Protein AF-B3G1B5-F1 (afdb_monomer_lite)

pLDDT: mean 88.07, std 12.44, range [49.66, 98.38]

Organism: Pseudomonas aeruginosa (NCBI:txid287)

Secondary structure (DSSP, 8-state):
--HHHHHHHHHGGGHHHHHHHHHHHHHHHHHHHHHHHHHHHHHHHHHHHHHS--S-HHHHHHHHHHHHHHHHHHH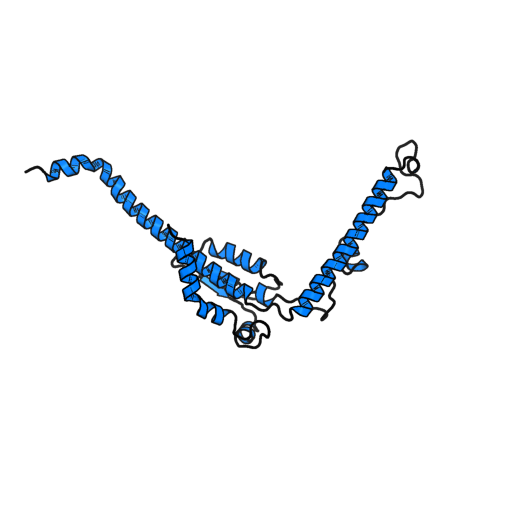HHHHHHHHHHHHHHH-GGGB-TTSPBPTT--PPPPPPHHHHHHHH-TT--SSSTT--TTHHHHTEEEEESS---S------SSSHHHHHHHHHHHTT--TT--EEEEE--TTHHHIIIII-SS-TT-SHHHHHHTHHHHHHHHHHHT--

Foldseek 3Di:
DDPVPVVCVVCVVVVVVVVVVVVVVVVVVQVLLLQLVLQLQLVLLVQLLQLAWQAPVVQQVQFVVLLVVLVVVLVVVQVVLVVLQVVCVPDCVQADPVRDGDPPDDRDDRDDPVRSCVVRVNNDGDPDGPDGGAQQSQQWAKAWPDDDDDGDPDGDNPSVVVSVRSNVRSVVDGPVIDMDTDRHDPCQVVCQCQVDPSNRPGRNVVSVVCSVVSSVVSSVVSDD

Sequence (224 aa):
MARGSRMRQRYSGRQGSFAAAVAQFRDQALAAGDAIYQRIMLDLSVKVIEKSPVGDPERWAANVAYRQRASATADRYDENVAIRNTLINLNPSNFTRNGNLRRGVKHAKPLTKAERDQNFDVNGMVAGRGYVGGRFRANWQFSIGTAAQGEIDDVDPTGSKAISAVTAGVQPLKLGDTAYLVNNLPYAVPLEYGHSSQAPAGMVRVTIAEFQQIVEAAVGANQV

Structure (mmCIF, N/CA/C/O backbone):
data_AF-B3G1B5-F1
#
_entry.id   AF-B3G1B5-F1
#
loop_
_atom_site.group_PDB
_atom_site.id
_atom_site.type_symbol
_atom_site.label_atom_id
_atom_site.label_alt_id
_atom_site.label_comp_id
_atom_site.label_asym_id
_atom_site.label_entity_id
_atom_site.label_seq_id
_atom_site.pdbx_PDB_ins_code
_atom_site.Cartn_x
_atom_site.Cartn_y
_atom_site.Cartn_z
_atom_site.occupancy
_atom_site.B_iso_or_equiv
_atom_site.auth_seq_id
_atom_site.auth_comp_id
_atom_site.auth_asym_id
_atom_site.auth_atom_id
_atom_site.pdbx_PDB_model_num
ATOM 1 N N . MET A 1 1 ? -26.579 28.347 62.429 1.00 54.03 1 MET A N 1
ATOM 2 C CA . MET A 1 1 ? -26.476 28.264 60.949 1.00 54.03 1 MET A CA 1
ATOM 3 C C . MET A 1 1 ? -25.178 28.946 60.505 1.00 54.03 1 MET A C 1
ATOM 5 O O . MET A 1 1 ? -24.862 29.935 61.141 1.00 54.03 1 MET A O 1
ATOM 9 N N . ALA A 1 2 ? -24.439 28.425 59.499 1.00 54.81 2 ALA A N 1
ATOM 10 C CA . ALA A 1 2 ? -23.428 29.137 58.657 1.00 54.81 2 ALA A CA 1
ATOM 11 C C . ALA A 1 2 ? -22.110 28.387 58.300 1.00 54.81 2 ALA A C 1
ATOM 13 O O . ALA A 1 2 ? -21.144 29.036 57.900 1.00 54.81 2 ALA A O 1
ATOM 14 N N . ARG A 1 3 ? -22.019 27.045 58.359 1.00 54.84 3 ARG A N 1
ATOM 15 C CA . ARG A 1 3 ? -20.858 26.332 57.759 1.00 54.84 3 ARG A CA 1
ATOM 16 C C . ARG A 1 3 ? -20.978 26.152 56.237 1.00 54.84 3 ARG A C 1
ATOM 18 O O . ARG A 1 3 ? -20.001 26.367 55.528 1.00 54.84 3 ARG A O 1
ATOM 25 N N . GLY A 1 4 ? -22.179 25.875 55.721 1.00 55.94 4 GLY A N 1
ATOM 26 C CA . GLY A 1 4 ? -22.407 25.703 54.276 1.00 55.94 4 GLY A CA 1
ATOM 27 C C . GLY A 1 4 ? -22.237 26.985 53.445 1.00 55.94 4 GLY A C 1
ATOM 28 O O . GLY A 1 4 ? -21.753 26.930 52.317 1.00 55.94 4 GLY A O 1
ATOM 29 N N . SER A 1 5 ? -22.565 28.149 54.019 1.00 59.03 5 SER A N 1
ATOM 30 C CA . SER A 1 5 ? -22.489 29.443 53.318 1.00 59.03 5 SER A CA 1
ATOM 31 C C . SER A 1 5 ? -21.038 29.907 53.086 1.00 59.03 5 SER A C 1
ATOM 33 O O . SER A 1 5 ? -20.679 30.289 51.974 1.00 59.03 5 SER A O 1
ATOM 35 N N . ARG A 1 6 ? -20.146 29.747 54.081 1.00 57.81 6 ARG A N 1
ATOM 36 C CA . ARG A 1 6 ? -18.713 30.098 53.945 1.00 57.81 6 ARG A CA 1
ATOM 37 C C . ARG A 1 6 ? -17.954 29.212 52.956 1.00 57.81 6 ARG A C 1
ATOM 39 O O . ARG A 1 6 ? -17.037 29.694 52.297 1.00 57.81 6 ARG A O 1
ATOM 46 N N . MET A 1 7 ? -18.317 27.931 52.844 1.00 61.50 7 MET A N 1
ATOM 47 C CA . MET A 1 7 ? -17.691 27.014 51.884 1.00 61.50 7 MET A CA 1
ATOM 48 C C . MET A 1 7 ? -18.058 27.398 50.448 1.00 61.50 7 MET A C 1
ATOM 50 O O . MET A 1 7 ? -17.175 27.556 49.612 1.00 61.50 7 MET A O 1
ATOM 54 N N . ARG A 1 8 ? -19.342 27.658 50.171 1.00 60.81 8 ARG A N 1
ATOM 55 C CA . ARG A 1 8 ? -19.777 28.124 48.845 1.00 60.81 8 ARG A CA 1
ATOM 56 C C . ARG A 1 8 ? -19.074 29.419 48.431 1.00 60.81 8 ARG A C 1
ATOM 58 O O . ARG A 1 8 ? -18.629 29.514 47.297 1.00 60.81 8 ARG A O 1
ATOM 65 N N . GLN A 1 9 ? -18.889 30.367 49.349 1.00 61.28 9 GLN A N 1
ATOM 66 C CA . GLN A 1 9 ? -18.237 31.645 49.047 1.00 61.28 9 GLN A CA 1
ATOM 67 C C . GLN A 1 9 ? -16.727 31.494 48.757 1.00 61.28 9 GLN A C 1
ATOM 69 O O . GLN A 1 9 ? -16.245 32.080 47.791 1.00 61.28 9 GLN A O 1
ATOM 74 N N . ARG A 1 10 ? -16.002 30.639 49.506 1.00 61.91 10 ARG A N 1
ATOM 75 C CA . ARG A 1 10 ? -14.556 30.365 49.313 1.00 61.91 10 ARG A CA 1
ATOM 76 C C . ARG A 1 10 ? -14.205 29.634 48.012 1.00 61.91 10 ARG A C 1
ATOM 78 O O . ARG A 1 10 ? -13.092 29.793 47.523 1.00 61.91 10 ARG A O 1
ATOM 85 N N . TYR A 1 11 ? -15.118 28.824 47.475 1.00 62.12 11 TYR A N 1
ATOM 86 C CA . TYR A 1 11 ? -14.882 28.020 46.267 1.00 62.12 11 TYR A CA 1
ATOM 87 C C . TYR A 1 11 ? -15.767 28.433 45.077 1.00 62.12 11 TYR A C 1
ATOM 89 O O . TYR A 1 11 ? -15.690 27.805 44.026 1.00 62.12 11 TYR A O 1
ATOM 97 N N . SER A 1 12 ? -16.573 29.493 45.205 1.00 58.50 12 SER A N 1
ATOM 98 C CA . SER A 1 12 ? -17.465 29.990 44.140 1.00 58.50 12 SER A CA 1
ATOM 99 C C . SER A 1 12 ? -16.720 30.306 42.835 1.00 58.50 12 SER A C 1
ATOM 101 O O . SER A 1 12 ? -17.153 29.872 41.775 1.00 58.50 12 SER A O 1
ATOM 103 N N . GLY A 1 13 ? -15.539 30.932 42.908 1.00 58.06 13 GLY A N 1
ATOM 104 C CA . GLY A 1 13 ? -14.664 31.173 41.748 1.00 58.06 13 GLY A CA 1
ATOM 105 C C . GLY A 1 13 ? -13.920 29.935 41.216 1.00 58.06 13 GLY A C 1
ATOM 106 O O . GLY A 1 13 ? -13.291 30.007 40.167 1.00 58.06 13 GLY A O 1
ATOM 107 N N . ARG A 1 14 ? -13.988 28.793 41.917 1.00 57.66 14 ARG A N 1
ATOM 108 C CA . ARG A 1 14 ? -13.414 27.493 41.507 1.00 57.66 14 ARG A CA 1
ATOM 109 C C . ARG A 1 14 ? -14.459 26.523 40.941 1.00 57.66 14 ARG A C 1
ATOM 111 O O . ARG A 1 14 ? -14.090 25.457 40.456 1.00 57.66 14 ARG A O 1
ATOM 118 N N . GLN A 1 15 ? -15.754 26.854 40.967 1.00 53.38 15 GLN A N 1
ATOM 119 C CA . GLN A 1 15 ? -16.785 25.995 40.359 1.00 53.38 15 GLN A CA 1
ATOM 120 C C . GLN A 1 15 ? -16.544 25.789 38.856 1.00 53.38 15 GLN A C 1
ATOM 122 O O . GLN A 1 15 ? -16.715 24.676 38.363 1.00 53.38 15 GLN A O 1
ATOM 127 N N . GLY A 1 16 ? -16.042 26.818 38.162 1.00 60.19 16 GLY A N 1
ATOM 128 C CA . GLY A 1 16 ? -15.602 26.707 36.771 1.00 60.19 16 GLY A CA 1
ATOM 129 C C . GLY A 1 16 ? -14.397 25.778 36.581 1.00 60.19 16 GLY A C 1
ATOM 130 O O . GLY A 1 16 ? -14.353 25.065 35.588 1.00 60.19 16 GLY A O 1
ATOM 131 N N . SER A 1 17 ? -13.460 25.703 37.538 1.00 73.50 17 SER A N 1
ATOM 132 C CA . SER A 1 17 ? -12.254 24.870 37.404 1.00 73.50 17 SER A CA 1
ATOM 133 C C . SER A 1 17 ? -12.509 23.382 37.657 1.00 73.50 17 SER A C 1
ATOM 135 O O . SER A 1 17 ? -11.864 22.550 37.032 1.00 73.50 17 SER A O 1
ATOM 137 N N . PHE A 1 18 ? -13.447 23.021 38.544 1.00 79.12 18 PHE A N 1
ATOM 138 C CA . PHE A 1 18 ? -13.814 21.611 38.751 1.00 79.12 18 PHE A CA 1
ATOM 139 C C . PHE A 1 18 ? -14.636 21.059 37.582 1.00 79.12 18 PHE A C 1
ATOM 141 O O . PHE A 1 18 ? -14.303 20.007 37.047 1.00 79.12 18 PHE A O 1
ATOM 148 N N . ALA A 1 19 ? -15.674 21.782 37.147 1.00 81.19 19 ALA A N 1
ATOM 149 C CA . ALA A 1 19 ? -16.458 21.376 35.982 1.00 81.19 19 ALA A CA 1
ATOM 150 C C . ALA A 1 19 ? -15.596 21.328 34.706 1.00 81.19 19 ALA A C 1
ATOM 152 O O . ALA A 1 19 ? -15.735 20.395 33.919 1.00 81.19 19 ALA A O 1
ATOM 153 N N . ALA A 1 20 ? -14.656 22.270 34.541 1.00 81.94 20 ALA A N 1
ATOM 154 C CA . ALA A 1 20 ? -13.675 22.227 33.457 1.00 81.94 20 ALA A CA 1
ATOM 155 C C . ALA A 1 20 ? -12.744 21.011 33.552 1.00 81.94 20 ALA A C 1
ATOM 157 O O . ALA A 1 20 ? -12.502 20.375 32.535 1.00 81.94 20 ALA A O 1
ATOM 158 N N . ALA A 1 21 ? -12.272 20.638 34.747 1.00 84.88 21 ALA A N 1
ATOM 159 C CA . ALA A 1 21 ? -11.456 19.434 34.923 1.00 84.88 21 ALA A CA 1
ATOM 160 C C . ALA A 1 21 ? -12.231 18.153 34.565 1.00 84.88 21 ALA A C 1
ATOM 162 O O . ALA A 1 21 ? -11.701 17.271 33.897 1.00 84.88 21 ALA A O 1
ATOM 163 N N . VAL A 1 22 ? -13.510 18.061 34.945 1.00 88.62 22 VAL A N 1
ATOM 164 C CA . VAL A 1 22 ? -14.367 16.930 34.552 1.00 88.62 22 VAL A CA 1
ATOM 165 C C . VAL A 1 22 ? -14.588 16.899 33.035 1.00 88.62 22 VAL A C 1
ATOM 167 O O . VAL A 1 22 ? -14.506 15.832 32.429 1.00 88.62 22 VAL A O 1
ATOM 170 N N . ALA A 1 23 ? -14.822 18.053 32.402 1.00 88.19 23 ALA A N 1
ATOM 171 C CA . ALA A 1 23 ? -14.926 18.146 30.944 1.00 88.19 23 ALA A CA 1
ATOM 172 C C . ALA A 1 23 ? -13.611 17.756 30.248 1.00 88.19 23 ALA A C 1
ATOM 174 O O . ALA A 1 23 ? -13.635 17.039 29.254 1.00 88.19 23 ALA A O 1
ATOM 175 N N . GLN A 1 24 ? -12.468 18.143 30.815 1.00 89.44 24 GLN A N 1
ATOM 176 C CA . GLN A 1 24 ? -11.154 17.755 30.317 1.00 89.44 24 GLN A CA 1
ATOM 177 C C . GLN A 1 24 ? -10.946 16.238 30.386 1.00 89.44 24 GLN A C 1
ATOM 179 O O . GLN A 1 24 ? -10.465 15.663 29.415 1.00 89.44 24 GLN A O 1
ATOM 184 N N . PHE A 1 25 ? -11.347 15.572 31.476 1.00 90.69 25 PHE A N 1
ATOM 185 C CA . PHE A 1 25 ? -11.276 14.108 31.556 1.00 90.69 25 PHE A CA 1
ATOM 186 C C . PHE A 1 25 ? -12.142 13.426 30.496 1.00 90.69 25 PHE A C 1
ATOM 188 O O . PHE A 1 25 ? -11.703 12.452 29.889 1.00 90.69 25 PHE A O 1
ATOM 195 N N . ARG A 1 26 ? -13.349 13.946 30.236 1.00 91.94 26 ARG A N 1
ATOM 196 C CA . ARG A 1 26 ? -14.196 13.464 29.135 1.00 91.94 26 ARG A CA 1
ATOM 197 C C . ARG A 1 26 ? -13.466 13.593 27.798 1.00 91.94 26 ARG A C 1
ATOM 199 O O . ARG A 1 26 ? -13.416 12.626 27.046 1.00 91.94 26 ARG A O 1
ATOM 206 N N . ASP A 1 27 ? -12.909 14.765 27.510 1.00 92.19 27 ASP A N 1
ATOM 207 C CA . ASP A 1 27 ? -12.260 15.038 26.224 1.00 92.19 27 ASP A CA 1
ATOM 208 C C . ASP A 1 27 ? -10.995 14.185 26.040 1.00 92.19 27 ASP A C 1
ATOM 210 O O . ASP A 1 27 ? -10.770 13.644 24.960 1.00 92.19 27 ASP A O 1
ATOM 214 N N . GLN A 1 28 ? -10.221 13.979 27.110 1.00 91.62 28 GLN A N 1
ATOM 215 C CA . GLN A 1 28 ? -9.078 13.063 27.125 1.00 91.62 28 GLN A CA 1
ATOM 216 C C . GLN A 1 28 ? -9.499 11.609 26.889 1.00 91.62 28 GLN A C 1
ATOM 218 O O . GLN A 1 28 ? -8.867 10.920 26.094 1.00 91.62 28 GLN A O 1
ATOM 223 N N . ALA A 1 29 ? -10.573 11.145 27.534 1.00 92.00 29 ALA A N 1
ATOM 224 C CA . ALA A 1 29 ? -11.074 9.785 27.348 1.00 92.00 29 ALA A CA 1
ATOM 225 C C . ALA A 1 29 ? -11.567 9.543 25.911 1.00 92.00 29 ALA A C 1
ATOM 227 O O . ALA A 1 29 ? -11.275 8.499 25.331 1.00 92.00 29 ALA A O 1
ATOM 228 N N . LEU A 1 30 ? -12.267 10.517 25.318 1.00 93.31 30 LEU A N 1
ATOM 229 C CA . LEU A 1 30 ? -12.699 10.450 23.920 1.00 93.31 30 LEU A CA 1
ATOM 230 C C . LEU A 1 30 ? -11.501 10.436 22.963 1.00 93.31 30 LEU A C 1
ATOM 232 O O . LEU A 1 30 ? -11.441 9.586 22.078 1.00 93.31 30 LEU A O 1
ATOM 236 N N . ALA A 1 31 ? -10.518 11.314 23.177 1.00 93.25 31 ALA A N 1
ATOM 237 C CA . ALA A 1 31 ? -9.307 11.357 22.361 1.00 93.25 31 ALA A CA 1
ATOM 238 C C . ALA A 1 31 ? -8.484 10.059 22.461 1.00 93.25 31 ALA A C 1
ATOM 240 O O . ALA A 1 31 ? -7.976 9.575 21.451 1.00 93.25 31 ALA A O 1
ATOM 241 N N . ALA A 1 32 ? -8.385 9.468 23.655 1.00 94.19 32 ALA A N 1
ATOM 242 C CA . ALA A 1 32 ? -7.735 8.174 23.847 1.00 94.19 32 ALA A CA 1
ATOM 243 C C . ALA A 1 32 ? -8.494 7.048 23.126 1.00 94.19 32 ALA A C 1
ATOM 245 O O . ALA A 1 32 ? -7.876 6.205 22.477 1.00 94.19 32 ALA A O 1
ATOM 246 N N . GLY A 1 33 ? -9.830 7.057 23.188 1.00 95.50 33 GLY A N 1
ATOM 247 C CA . GLY A 1 33 ? -10.679 6.111 22.462 1.00 95.50 33 GLY A CA 1
ATOM 248 C C . GLY A 1 33 ? -10.482 6.184 20.946 1.00 95.50 33 GLY A C 1
ATOM 249 O O . GLY A 1 33 ? -10.294 5.147 20.308 1.00 95.50 33 GLY A O 1
ATOM 250 N N . ASP A 1 34 ? -10.449 7.397 20.386 1.00 96.38 34 ASP A N 1
ATOM 251 C CA . ASP A 1 34 ? -10.123 7.621 18.974 1.00 96.38 34 ASP A CA 1
ATOM 252 C C . ASP A 1 34 ? -8.742 7.044 18.631 1.00 96.38 34 ASP A C 1
ATOM 254 O O . ASP A 1 34 ? -8.623 6.238 17.710 1.00 96.38 34 ASP A O 1
ATOM 258 N N . ALA A 1 35 ? -7.701 7.399 19.391 1.00 95.88 35 ALA A N 1
ATOM 259 C CA . ALA A 1 35 ? -6.328 6.965 19.124 1.00 95.88 35 ALA A CA 1
ATOM 260 C C . ALA A 1 35 ? -6.166 5.435 19.172 1.00 95.88 35 ALA A C 1
ATOM 262 O O . ALA A 1 35 ? -5.509 4.843 18.310 1.00 95.88 35 ALA A O 1
ATOM 263 N N . ILE A 1 36 ? -6.804 4.776 20.144 1.00 96.50 36 ILE A N 1
ATOM 264 C CA . ILE A 1 36 ? -6.805 3.313 20.254 1.00 96.50 36 ILE A CA 1
ATOM 265 C C . ILE A 1 36 ? -7.521 2.691 19.052 1.00 96.50 36 ILE A C 1
ATOM 267 O O . ILE A 1 36 ? -6.991 1.756 18.452 1.00 96.50 36 ILE A O 1
ATOM 271 N N . TYR A 1 37 ? -8.688 3.213 18.657 1.00 96.88 37 TYR A N 1
ATOM 272 C CA . TYR A 1 37 ? -9.432 2.674 17.517 1.00 96.88 37 TYR A CA 1
ATOM 273 C C . TYR A 1 37 ? -8.657 2.822 16.202 1.00 96.88 37 TYR A C 1
ATOM 275 O O . TYR A 1 37 ? -8.512 1.853 15.452 1.00 96.88 37 TYR A O 1
ATOM 283 N N . GLN A 1 38 ? -8.077 4.000 15.965 1.00 97.44 38 GLN A N 1
ATOM 284 C CA . GLN A 1 38 ? -7.199 4.260 14.824 1.00 97.44 38 GLN A CA 1
ATOM 285 C C . GLN A 1 38 ? -6.027 3.279 14.782 1.00 97.44 38 GLN A C 1
ATOM 287 O O . GLN A 1 38 ? -5.719 2.722 13.727 1.00 97.44 38 GLN A O 1
ATOM 292 N N . ARG A 1 39 ? -5.398 3.025 15.936 1.00 97.06 39 ARG A N 1
ATOM 293 C CA . ARG A 1 39 ? -4.260 2.112 16.032 1.00 97.06 39 ARG A CA 1
ATOM 294 C C . ARG A 1 39 ? -4.647 0.660 15.758 1.00 97.06 39 ARG A C 1
ATOM 296 O O . ARG A 1 39 ? -3.945 -0.003 15.002 1.00 97.06 39 ARG A O 1
ATOM 303 N N . ILE A 1 40 ? -5.764 0.185 16.310 1.00 96.94 40 ILE A N 1
ATOM 304 C CA . ILE A 1 40 ? -6.281 -1.166 16.036 1.00 96.94 40 ILE A CA 1
ATOM 305 C C . ILE A 1 40 ? -6.522 -1.340 14.534 1.00 96.94 40 ILE A C 1
ATOM 307 O O . ILE A 1 40 ? -6.062 -2.319 13.946 1.00 96.94 40 ILE A O 1
ATOM 311 N N . MET A 1 41 ? -7.206 -0.382 13.901 1.00 97.62 41 MET A N 1
ATOM 312 C CA . MET A 1 41 ? -7.509 -0.459 12.471 1.00 97.62 41 MET A CA 1
ATOM 313 C C . MET A 1 41 ? -6.257 -0.389 11.599 1.00 97.62 41 MET A C 1
ATOM 315 O O . MET A 1 41 ? -6.184 -1.100 10.594 1.00 97.62 41 MET A O 1
ATOM 319 N N . LEU A 1 42 ? -5.265 0.416 11.986 1.00 97.75 42 LEU A N 1
ATOM 320 C CA . LEU A 1 42 ? -3.974 0.473 11.308 1.00 97.75 42 LEU A CA 1
ATOM 321 C C . LEU A 1 42 ? -3.249 -0.873 11.388 1.00 97.75 42 LEU A C 1
ATOM 323 O O . LEU A 1 42 ? -2.903 -1.435 10.352 1.00 97.75 42 LEU A O 1
ATOM 327 N N . ASP A 1 43 ? -3.068 -1.410 12.594 1.00 97.62 43 ASP A N 1
ATOM 328 C CA . ASP A 1 43 ? -2.299 -2.637 12.817 1.00 97.62 43 ASP A CA 1
ATOM 329 C C . ASP A 1 43 ? -2.965 -3.849 12.146 1.00 97.62 43 ASP A C 1
ATOM 331 O O . ASP A 1 43 ? -2.282 -4.662 11.520 1.00 97.62 43 ASP A O 1
ATOM 335 N N . LEU A 1 44 ? -4.300 -3.943 12.200 1.00 97.69 44 LEU A N 1
ATOM 336 C CA . LEU A 1 44 ? -5.062 -4.957 11.465 1.00 97.69 44 LEU A CA 1
ATOM 337 C C . LEU A 1 44 ? -4.825 -4.864 9.961 1.00 97.69 44 LEU A C 1
ATOM 339 O O . LEU A 1 44 ? -4.508 -5.860 9.310 1.00 97.69 44 LEU A O 1
ATOM 343 N N . SER A 1 45 ? -4.974 -3.662 9.410 1.00 98.00 45 SER 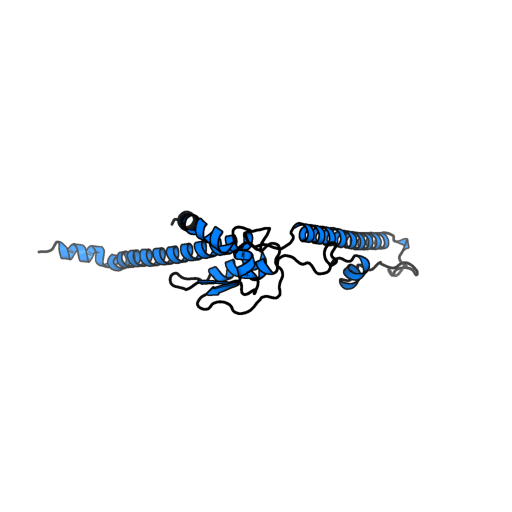A N 1
ATOM 344 C CA . SER A 1 45 ? -4.875 -3.444 7.972 1.00 98.00 45 SER A CA 1
ATOM 345 C C . SER A 1 45 ? -3.463 -3.710 7.459 1.00 98.00 45 SER A C 1
ATOM 347 O O . SER A 1 45 ? -3.298 -4.411 6.462 1.00 98.00 45 SER A O 1
ATOM 349 N N . VAL A 1 46 ? -2.442 -3.226 8.171 1.00 97.88 46 VAL A N 1
ATOM 350 C CA . VAL A 1 46 ? -1.032 -3.472 7.843 1.00 97.88 46 VAL A CA 1
ATOM 351 C C . VAL A 1 46 ? -0.732 -4.969 7.870 1.00 97.88 46 VAL A C 1
ATOM 353 O O . VAL A 1 46 ? -0.220 -5.494 6.884 1.00 97.88 46 VAL A O 1
ATOM 356 N N . LYS A 1 47 ? -1.136 -5.693 8.923 1.00 97.88 47 LYS A N 1
ATOM 357 C CA . LYS A 1 47 ? -0.924 -7.147 9.016 1.00 97.88 47 LYS A CA 1
ATOM 358 C C . LYS A 1 47 ? -1.577 -7.913 7.869 1.00 97.88 47 LYS A C 1
ATOM 360 O O . LYS A 1 47 ? -0.949 -8.810 7.306 1.00 97.88 47 LYS A O 1
ATOM 365 N N . VAL A 1 48 ? -2.812 -7.570 7.497 1.00 98.00 48 VAL A N 1
ATOM 366 C CA . VAL A 1 48 ? -3.495 -8.209 6.361 1.00 98.00 48 VAL A CA 1
ATOM 367 C C . VAL A 1 48 ? -2.745 -7.938 5.052 1.00 98.00 48 VAL A C 1
ATOM 369 O O . VAL A 1 48 ? -2.518 -8.870 4.275 1.00 98.00 48 VAL A O 1
ATOM 372 N N . ILE A 1 49 ? -2.311 -6.696 4.814 1.00 97.25 49 ILE A N 1
ATOM 373 C CA . ILE A 1 49 ? -1.550 -6.311 3.615 1.00 97.25 49 ILE A CA 1
ATOM 374 C C . ILE A 1 49 ? -0.210 -7.059 3.551 1.00 97.25 49 ILE A C 1
ATOM 376 O O . ILE A 1 49 ? 0.127 -7.638 2.515 1.00 97.25 49 ILE A O 1
ATOM 380 N N . GLU A 1 50 ? 0.536 -7.110 4.651 1.00 95.69 50 GLU A N 1
ATOM 381 C CA . GLU A 1 50 ? 1.842 -7.773 4.719 1.00 95.69 50 GLU A CA 1
ATOM 382 C C . GLU A 1 50 ? 1.740 -9.290 4.521 1.00 95.69 50 GLU A C 1
ATOM 384 O O . GLU A 1 50 ? 2.530 -9.872 3.773 1.00 95.69 50 GLU A O 1
ATOM 389 N N . LYS A 1 51 ? 0.727 -9.934 5.118 1.00 95.56 51 LYS A N 1
ATOM 390 C CA . LYS A 1 51 ? 0.453 -11.372 4.933 1.00 95.56 51 LYS A CA 1
ATOM 391 C C . LYS A 1 51 ? -0.082 -11.701 3.536 1.00 95.56 51 LYS A C 1
ATOM 393 O O . LYS A 1 51 ? -0.108 -12.868 3.151 1.00 95.56 51 LYS A O 1
ATOM 398 N N . SER A 1 52 ? -0.528 -10.704 2.771 1.00 95.69 52 SER A N 1
ATOM 399 C CA . SER A 1 52 ? -1.115 -10.930 1.451 1.00 95.69 52 SER A CA 1
ATOM 400 C C . SER A 1 52 ? -0.092 -11.365 0.420 1.00 95.69 52 SER A C 1
ATOM 402 O O . SER A 1 52 ? 0.974 -10.760 0.349 1.00 95.69 52 SER A O 1
ATOM 404 N N . PRO A 1 53 ? -0.395 -12.375 -0.414 1.00 92.06 53 PRO A N 1
ATOM 405 C CA . PRO A 1 53 ? 0.526 -12.825 -1.440 1.00 92.06 53 PRO A CA 1
ATOM 406 C C . PRO A 1 53 ? 0.802 -11.726 -2.465 1.00 92.06 53 PRO A C 1
ATOM 408 O O . PRO A 1 53 ? -0.071 -10.940 -2.841 1.00 92.06 53 PRO A O 1
ATOM 411 N N . VAL A 1 54 ? 2.027 -11.738 -2.973 1.00 87.56 54 VAL A N 1
ATOM 412 C CA . VAL A 1 54 ? 2.413 -10.990 -4.170 1.00 87.56 54 VAL A CA 1
ATOM 413 C C . VAL A 1 54 ? 2.299 -11.858 -5.424 1.00 87.56 54 VAL A C 1
ATOM 415 O O . VAL A 1 54 ? 2.225 -11.303 -6.511 1.00 87.56 54 VAL A O 1
ATOM 418 N N . GLY A 1 55 ? 2.219 -13.188 -5.295 1.00 80.69 55 GLY A N 1
ATOM 419 C CA . GLY A 1 55 ? 2.220 -14.161 -6.398 1.00 80.69 55 GLY A CA 1
ATOM 420 C C . GLY A 1 55 ? 3.446 -15.078 -6.317 1.00 80.69 55 GLY A C 1
ATOM 421 O O . GLY A 1 55 ? 3.895 -15.375 -5.224 1.00 80.69 55 GLY A O 1
ATOM 422 N N . ASP A 1 56 ? 4.017 -15.524 -7.437 1.00 72.75 56 ASP A N 1
ATOM 423 C CA . ASP A 1 56 ? 5.355 -16.136 -7.489 1.00 72.75 56 ASP A CA 1
ATOM 424 C C . ASP A 1 56 ? 6.453 -15.124 -7.048 1.00 72.75 56 ASP A C 1
ATOM 426 O O . ASP A 1 56 ? 6.755 -14.173 -7.788 1.00 72.75 56 ASP A O 1
ATOM 430 N N . PRO A 1 57 ? 7.030 -15.263 -5.836 1.00 62.81 57 PRO A N 1
ATOM 431 C CA . PRO A 1 57 ? 8.014 -14.314 -5.326 1.00 62.81 57 PRO A CA 1
ATOM 432 C C . PRO A 1 57 ? 9.380 -14.460 -6.002 1.00 62.81 57 PRO A C 1
ATOM 434 O O . PRO A 1 57 ? 10.089 -13.464 -6.125 1.00 62.81 57 PRO A O 1
ATOM 437 N N . GLU A 1 58 ? 9.742 -15.655 -6.477 1.00 65.56 58 GLU A N 1
ATOM 438 C CA . GLU A 1 58 ? 11.020 -15.896 -7.154 1.00 65.56 58 GLU A CA 1
ATOM 439 C C . GLU A 1 58 ? 11.043 -15.203 -8.514 1.00 65.56 58 GLU A C 1
ATOM 441 O O . GLU A 1 58 ? 11.994 -14.488 -8.839 1.00 65.56 58 GLU A O 1
ATOM 446 N N . ARG A 1 59 ? 9.953 -15.322 -9.284 1.00 70.25 59 ARG A N 1
ATOM 447 C CA . ARG A 1 59 ? 9.813 -14.608 -10.562 1.00 70.25 59 ARG A CA 1
ATOM 448 C C . ARG A 1 59 ? 9.802 -13.099 -10.374 1.00 70.25 59 ARG A C 1
ATOM 450 O O . ARG A 1 59 ? 10.397 -12.381 -11.175 1.00 70.25 59 ARG A O 1
ATOM 457 N N . TRP A 1 60 ? 9.155 -12.606 -9.317 1.00 67.19 60 TRP A N 1
ATOM 458 C CA . TRP A 1 60 ? 9.168 -11.178 -9.004 1.00 67.19 60 TRP A CA 1
ATOM 459 C C . TRP A 1 60 ? 10.578 -10.702 -8.643 1.00 67.19 60 TRP A C 1
ATOM 461 O O . TRP A 1 60 ? 11.055 -9.736 -9.237 1.00 67.19 60 TRP A O 1
ATOM 471 N N . ALA A 1 61 ? 11.271 -11.400 -7.741 1.00 68.81 61 ALA A N 1
ATOM 472 C CA . ALA A 1 61 ? 12.631 -11.057 -7.336 1.00 68.81 61 ALA A CA 1
ATOM 473 C C . ALA A 1 61 ? 13.601 -11.081 -8.529 1.00 68.81 61 ALA A C 1
ATOM 475 O O . ALA A 1 61 ? 14.400 -10.158 -8.693 1.00 68.81 61 ALA A O 1
ATOM 476 N N . ALA A 1 62 ? 13.478 -12.074 -9.415 1.00 76.81 62 ALA A N 1
ATOM 477 C CA . ALA A 1 62 ? 14.249 -12.149 -10.653 1.00 76.81 62 ALA A CA 1
ATOM 478 C C . ALA A 1 62 ? 13.974 -10.956 -11.586 1.00 76.81 62 ALA A C 1
ATOM 480 O O . ALA A 1 62 ? 14.910 -10.371 -12.136 1.00 76.81 62 ALA A O 1
ATOM 481 N N . ASN A 1 63 ? 12.709 -10.548 -11.730 1.00 77.81 63 ASN A N 1
ATOM 482 C CA . ASN A 1 63 ? 12.330 -9.379 -12.528 1.00 77.81 63 ASN A CA 1
ATOM 483 C C . ASN A 1 63 ? 12.828 -8.065 -11.893 1.00 77.81 63 ASN A C 1
ATOM 485 O O . ASN A 1 63 ? 13.289 -7.177 -12.608 1.00 77.81 63 ASN A O 1
ATOM 489 N N . VAL A 1 64 ? 12.814 -7.934 -10.563 1.00 77.62 64 VAL A N 1
ATOM 490 C CA . VAL A 1 64 ? 13.390 -6.773 -9.859 1.00 77.62 64 VAL A CA 1
ATOM 491 C C . VAL A 1 64 ? 14.901 -6.705 -10.061 1.00 77.62 64 VAL A C 1
ATOM 493 O O . VAL A 1 64 ? 15.410 -5.664 -10.476 1.00 77.62 64 VAL A O 1
ATOM 496 N N . ALA A 1 65 ? 15.613 -7.811 -9.834 1.00 83.12 65 ALA A N 1
ATOM 497 C CA . ALA A 1 65 ? 17.058 -7.885 -10.033 1.00 83.12 65 ALA A CA 1
ATOM 498 C C . ALA A 1 65 ? 17.442 -7.552 -11.484 1.00 83.12 65 ALA A C 1
ATOM 500 O O . ALA A 1 65 ? 18.422 -6.845 -11.723 1.00 83.12 65 ALA A O 1
ATOM 501 N N . TYR A 1 66 ? 16.634 -7.996 -12.454 1.00 84.31 66 TYR A N 1
ATOM 502 C CA . TYR A 1 66 ? 16.789 -7.638 -13.861 1.00 84.31 66 TYR A CA 1
ATOM 503 C C . TYR A 1 66 ? 16.673 -6.134 -14.115 1.00 84.31 66 TYR A C 1
ATOM 505 O O . TYR A 1 66 ? 17.533 -5.541 -14.764 1.00 84.31 66 TYR A O 1
ATOM 513 N N . ARG A 1 67 ? 15.626 -5.496 -13.592 1.00 84.69 67 ARG A N 1
ATOM 514 C CA . ARG A 1 67 ? 15.419 -4.057 -13.793 1.00 84.69 67 ARG A CA 1
ATOM 515 C C . ARG A 1 67 ? 16.502 -3.232 -13.115 1.00 84.69 67 ARG A C 1
ATOM 517 O O . ARG A 1 67 ? 16.951 -2.238 -13.679 1.00 84.69 67 ARG A O 1
ATOM 524 N N . GLN A 1 68 ? 16.966 -3.663 -11.942 1.00 86.69 68 GLN A N 1
ATOM 525 C CA . GLN A 1 68 ? 18.073 -3.019 -11.236 1.00 86.69 68 GLN A CA 1
ATOM 526 C C . GLN A 1 68 ? 19.374 -3.098 -12.041 1.00 86.69 68 GLN A C 1
ATOM 528 O O . GLN A 1 68 ? 20.004 -2.067 -12.265 1.00 86.69 68 GLN A O 1
ATOM 533 N N . ARG A 1 69 ? 19.754 -4.281 -12.551 1.00 87.56 69 ARG A N 1
ATOM 534 C CA . ARG A 1 69 ? 20.963 -4.414 -13.390 1.00 87.56 69 ARG A CA 1
ATOM 535 C C . ARG A 1 69 ? 20.847 -3.641 -14.709 1.00 87.56 69 ARG A C 1
ATOM 537 O O . ARG A 1 69 ? 21.832 -3.048 -15.150 1.00 87.56 69 ARG A O 1
ATOM 544 N N . ALA A 1 70 ? 19.666 -3.632 -15.328 1.00 87.81 70 ALA A N 1
ATOM 545 C CA . ALA A 1 70 ? 19.407 -2.906 -16.566 1.00 87.81 70 ALA A CA 1
ATOM 546 C C . ALA A 1 70 ? 19.526 -1.392 -16.339 1.00 87.81 70 ALA A C 1
ATOM 548 O O . ALA A 1 70 ? 20.254 -0.710 -17.060 1.00 87.81 70 ALA A O 1
ATOM 549 N N . SER A 1 71 ? 18.906 -0.888 -15.266 1.00 89.31 71 SER A N 1
ATOM 550 C CA . SER A 1 71 ? 18.985 0.520 -14.862 1.00 89.31 71 SER A CA 1
ATOM 551 C C . SER A 1 71 ? 20.417 0.936 -14.538 1.00 89.31 71 SER A C 1
ATOM 553 O O . SER A 1 71 ? 20.893 1.912 -15.106 1.00 89.31 71 SER A O 1
ATOM 555 N N . ALA A 1 72 ? 21.145 0.143 -13.744 1.00 91.19 72 ALA A N 1
ATOM 556 C CA . ALA A 1 72 ? 22.545 0.412 -13.416 1.00 91.19 72 ALA A CA 1
ATOM 557 C C . ALA A 1 72 ? 23.453 0.423 -14.660 1.00 91.19 72 ALA A C 1
ATOM 559 O O . ALA A 1 72 ? 24.423 1.176 -14.733 1.00 91.19 72 ALA A O 1
ATOM 560 N N . THR A 1 73 ? 23.145 -0.399 -15.668 1.00 91.81 73 THR A N 1
ATOM 561 C CA . THR A 1 73 ? 23.895 -0.402 -16.931 1.00 91.81 73 THR A CA 1
ATOM 562 C C . THR A 1 73 ? 23.644 0.876 -17.732 1.00 91.81 73 THR A C 1
ATOM 564 O O . THR A 1 73 ? 24.596 1.443 -18.271 1.00 91.81 73 THR A O 1
ATOM 567 N N . ALA A 1 74 ? 22.398 1.349 -17.777 1.00 91.69 74 ALA A N 1
ATOM 568 C CA . ALA A 1 74 ? 22.054 2.619 -18.406 1.00 91.69 74 ALA A CA 1
ATOM 569 C C . ALA A 1 74 ? 22.641 3.823 -17.637 1.00 91.69 74 ALA A C 1
ATOM 571 O O . ALA A 1 74 ? 23.159 4.745 -18.262 1.00 91.69 74 ALA A O 1
ATOM 572 N N . ASP A 1 75 ? 22.669 3.783 -16.302 1.00 93.38 75 ASP A N 1
ATOM 573 C CA . ASP A 1 75 ? 23.311 4.817 -15.474 1.00 93.38 75 ASP A CA 1
ATOM 574 C C . ASP A 1 75 ? 24.809 4.908 -15.751 1.00 93.38 75 ASP A C 1
ATOM 576 O O . ASP A 1 75 ? 25.326 5.988 -16.023 1.00 93.38 75 ASP A O 1
ATOM 580 N N . ARG A 1 76 ? 25.499 3.765 -15.818 1.00 94.06 76 ARG A N 1
ATOM 581 C CA . ARG A 1 76 ? 26.920 3.723 -16.185 1.00 94.06 76 ARG A CA 1
ATOM 582 C C . ARG A 1 76 ? 27.187 4.301 -17.579 1.00 94.06 76 ARG A C 1
ATOM 584 O O . ARG A 1 76 ? 28.259 4.856 -17.823 1.00 94.06 76 ARG A O 1
ATOM 591 N N . TYR A 1 77 ? 26.257 4.160 -18.525 1.00 94.62 77 TYR A N 1
ATOM 592 C CA . TYR A 1 77 ? 26.385 4.820 -19.826 1.00 94.62 77 TYR A CA 1
ATOM 593 C C . TYR A 1 77 ? 26.320 6.344 -19.677 1.00 94.62 77 TYR A C 1
ATOM 595 O O . TYR A 1 77 ? 27.205 7.040 -20.179 1.00 94.62 77 TYR A O 1
ATOM 603 N N . ASP A 1 78 ? 25.317 6.851 -18.960 1.00 93.75 78 ASP A N 1
ATOM 604 C CA . ASP A 1 78 ? 25.136 8.287 -18.738 1.00 93.75 78 ASP A CA 1
ATOM 605 C C . ASP A 1 78 ? 26.320 8.895 -17.959 1.00 93.75 78 ASP A C 1
ATOM 607 O O . ASP A 1 78 ? 26.806 9.974 -18.308 1.00 93.75 78 ASP A O 1
ATOM 611 N N . GLU A 1 79 ? 26.873 8.167 -16.986 1.00 95.06 79 GLU A N 1
ATOM 612 C CA . GLU A 1 79 ? 28.109 8.527 -16.280 1.00 95.06 79 GLU A CA 1
ATOM 613 C C . GLU A 1 79 ? 29.306 8.639 -17.236 1.00 95.06 79 GLU A C 1
ATOM 615 O O . GLU A 1 79 ? 30.027 9.639 -17.223 1.00 95.06 79 GLU A O 1
ATOM 620 N N . ASN A 1 80 ? 29.502 7.661 -18.126 1.00 94.56 80 ASN A N 1
ATOM 621 C CA . ASN A 1 80 ? 30.573 7.709 -19.126 1.00 94.56 80 ASN A CA 1
ATOM 622 C C . ASN A 1 80 ? 30.399 8.877 -20.109 1.00 94.56 80 ASN A C 1
ATOM 624 O O . ASN A 1 80 ? 31.385 9.501 -20.514 1.00 94.56 80 ASN A O 1
ATOM 628 N N . VAL A 1 81 ? 29.158 9.201 -20.483 1.00 95.19 81 VAL A N 1
ATOM 629 C CA . VAL A 1 81 ? 28.839 10.386 -21.291 1.00 95.19 81 VAL A CA 1
ATOM 630 C C . VAL A 1 81 ? 29.230 11.665 -20.551 1.00 95.19 81 VAL A C 1
ATOM 632 O O . VAL A 1 81 ? 29.880 12.534 -21.143 1.00 95.19 81 VAL A O 1
ATOM 635 N N . ALA A 1 82 ? 28.891 11.775 -19.266 1.00 95.25 82 ALA A N 1
ATOM 636 C CA . ALA A 1 82 ? 29.251 12.921 -18.439 1.00 95.25 82 ALA A CA 1
ATOM 637 C C . ALA A 1 82 ? 30.776 13.071 -18.319 1.00 95.25 82 ALA A C 1
ATOM 639 O O . ALA A 1 82 ? 31.307 14.149 -18.591 1.00 95.25 82 ALA A O 1
ATOM 640 N N . ILE A 1 83 ? 31.494 11.984 -18.017 1.00 95.56 83 ILE A N 1
ATOM 641 C CA . ILE A 1 83 ? 32.963 11.966 -17.941 1.00 95.56 83 ILE A CA 1
ATOM 642 C C . ILE A 1 83 ? 33.576 12.409 -19.272 1.00 95.56 83 ILE A C 1
ATOM 644 O O . ILE A 1 83 ? 34.431 13.295 -19.298 1.00 95.56 83 ILE A O 1
ATOM 648 N N . ARG A 1 84 ? 33.110 11.853 -20.397 1.00 94.88 84 ARG A N 1
ATOM 649 C CA . ARG A 1 84 ? 33.582 12.238 -21.734 1.00 94.88 84 ARG A CA 1
ATOM 650 C C . ARG A 1 84 ? 33.386 13.729 -21.993 1.00 94.88 84 ARG A C 1
ATOM 652 O O . ARG A 1 84 ? 34.292 14.382 -22.508 1.00 94.88 84 ARG A O 1
ATOM 659 N N . ASN A 1 85 ? 32.216 14.266 -21.664 1.00 95.62 85 ASN A N 1
ATOM 660 C CA . ASN A 1 85 ? 31.913 15.678 -21.877 1.00 95.62 85 ASN A CA 1
ATOM 661 C C . ASN A 1 85 ? 32.786 16.585 -20.999 1.00 95.62 85 ASN A C 1
ATOM 663 O O . ASN A 1 85 ? 33.284 17.598 -21.489 1.00 95.62 85 ASN A O 1
ATOM 667 N N . THR A 1 86 ? 33.058 16.181 -19.758 1.00 96.25 86 THR A N 1
ATOM 668 C CA . THR A 1 86 ? 34.017 16.858 -18.875 1.00 96.25 86 THR A CA 1
ATOM 669 C C . THR A 1 86 ? 35.425 16.856 -19.469 1.00 96.25 86 THR A C 1
ATOM 671 O O . THR A 1 86 ? 36.047 17.911 -19.562 1.00 96.25 86 THR A O 1
ATOM 674 N N . LEU A 1 87 ? 35.918 15.713 -19.956 1.00 95.25 87 LEU A N 1
ATOM 675 C CA . LEU A 1 87 ? 37.238 15.621 -20.595 1.00 95.25 87 LEU A CA 1
ATOM 676 C C . LEU A 1 87 ? 37.342 16.478 -21.865 1.00 95.25 87 LEU A C 1
ATOM 678 O O . LEU A 1 87 ? 38.391 17.069 -22.123 1.00 95.25 87 LEU A O 1
ATOM 682 N N . ILE A 1 88 ? 36.259 16.589 -22.645 1.00 93.44 88 ILE A N 1
ATOM 683 C CA . ILE A 1 88 ? 36.204 17.497 -23.799 1.00 93.44 88 ILE A CA 1
ATOM 684 C C . ILE A 1 88 ? 36.425 18.946 -23.352 1.00 93.44 88 ILE A C 1
ATOM 686 O O . ILE A 1 88 ? 37.209 19.651 -23.989 1.00 93.44 88 ILE A O 1
ATOM 690 N N . ASN A 1 89 ? 35.784 19.357 -22.257 1.00 93.12 89 ASN A N 1
ATOM 691 C CA . ASN A 1 89 ? 35.872 20.716 -21.722 1.00 93.12 89 ASN A CA 1
ATOM 692 C C . ASN A 1 89 ? 37.230 21.028 -21.084 1.00 93.12 89 ASN A C 1
ATOM 694 O O . ASN A 1 89 ? 37.696 22.160 -21.169 1.00 93.12 89 ASN A O 1
ATOM 698 N N . LEU A 1 90 ? 37.881 20.032 -20.481 1.00 95.25 90 LEU A N 1
ATOM 699 C CA . LEU A 1 90 ? 39.182 20.200 -19.831 1.00 95.25 90 LEU A CA 1
ATOM 700 C C . LEU A 1 90 ? 40.362 20.263 -20.805 1.00 95.25 90 LEU A C 1
ATOM 702 O O . LEU A 1 90 ? 41.458 20.620 -20.385 1.00 95.25 90 LEU A O 1
ATOM 706 N N . ASN A 1 91 ? 40.173 19.924 -22.083 1.00 95.00 91 ASN A N 1
ATOM 707 C CA . ASN A 1 91 ? 41.232 19.987 -23.087 1.00 95.00 91 ASN A CA 1
ATOM 708 C C . ASN A 1 91 ? 41.098 21.262 -23.948 1.00 95.00 91 ASN A C 1
ATOM 710 O O . ASN A 1 91 ? 40.271 21.289 -24.866 1.00 95.00 91 ASN A O 1
ATOM 714 N N . PRO A 1 92 ? 41.947 22.292 -23.744 1.00 92.62 92 PRO A N 1
ATOM 715 C CA . PRO A 1 92 ? 41.862 23.556 -24.482 1.00 92.62 92 PRO A CA 1
ATOM 716 C C . PRO A 1 92 ? 42.030 23.396 -25.998 1.00 92.62 92 PRO A C 1
ATOM 718 O O . PRO A 1 92 ? 41.503 24.195 -26.771 1.00 92.62 92 PRO A O 1
ATOM 721 N N . SER A 1 93 ? 42.716 22.338 -26.446 1.00 94.25 93 SER A N 1
ATOM 722 C CA . SER A 1 93 ? 42.932 22.056 -27.871 1.00 94.25 93 SER A CA 1
ATOM 723 C C . SER A 1 93 ? 41.631 21.755 -28.619 1.00 94.25 93 SER A C 1
ATOM 725 O O . SER A 1 93 ? 41.582 21.904 -29.839 1.00 94.25 93 SER A O 1
ATOM 727 N N . ASN A 1 94 ? 40.564 21.379 -27.905 1.00 93.50 94 ASN A N 1
ATOM 728 C CA . ASN A 1 94 ? 39.244 21.132 -28.484 1.00 93.50 94 ASN A CA 1
ATOM 729 C C . ASN A 1 94 ? 38.508 22.413 -28.889 1.00 93.50 94 ASN A C 1
ATOM 731 O O . ASN A 1 94 ? 37.513 22.330 -29.611 1.00 93.50 94 ASN A O 1
ATOM 735 N N . PHE A 1 95 ? 38.985 23.585 -28.467 1.00 95.75 95 PHE A N 1
ATOM 736 C CA . PHE A 1 95 ? 38.310 24.858 -28.683 1.00 95.75 95 PHE A CA 1
ATOM 737 C C . PHE A 1 95 ? 39.024 25.721 -29.731 1.00 95.75 95 PHE A C 1
ATOM 739 O O . PHE A 1 95 ? 40.242 25.683 -29.938 1.00 95.75 95 PHE A O 1
ATOM 746 N N . THR A 1 96 ? 38.224 26.485 -30.464 1.00 94.44 96 THR A N 1
ATOM 747 C CA . THR A 1 96 ? 38.686 27.581 -31.316 1.00 94.44 96 THR A CA 1
ATOM 748 C C . THR A 1 96 ? 39.055 28.783 -30.450 1.00 94.44 96 THR A C 1
ATOM 750 O O . THR A 1 96 ? 38.671 28.863 -29.285 1.00 94.44 96 THR A O 1
ATOM 753 N N . ARG A 1 97 ? 39.745 29.773 -31.029 1.00 91.25 97 ARG A N 1
ATOM 754 C CA . ARG A 1 97 ? 40.060 31.029 -30.326 1.00 91.25 97 ARG A CA 1
ATOM 755 C C . ARG A 1 97 ? 38.804 31.750 -29.799 1.00 91.25 97 ARG A C 1
ATOM 757 O O . ARG A 1 97 ? 38.896 32.460 -28.810 1.00 91.25 97 ARG A O 1
ATOM 764 N N . ASN A 1 98 ? 37.644 31.519 -30.416 1.00 92.25 98 ASN A N 1
ATOM 765 C CA . ASN A 1 98 ? 36.366 32.131 -30.041 1.00 92.25 98 ASN A CA 1
ATOM 766 C C . ASN A 1 98 ? 35.594 31.321 -28.978 1.00 92.25 98 ASN A C 1
ATOM 768 O O . ASN A 1 98 ? 34.427 31.607 -28.737 1.00 92.25 98 ASN A O 1
ATOM 772 N N . GLY A 1 99 ? 36.190 30.272 -28.394 1.00 90.38 99 GLY A N 1
ATOM 773 C CA . GLY A 1 99 ? 35.550 29.444 -27.362 1.00 90.38 99 GLY A CA 1
ATOM 774 C C . GLY A 1 99 ? 34.555 28.399 -27.883 1.00 90.38 99 GLY A C 1
ATOM 775 O O . GLY A 1 99 ? 34.010 27.631 -27.100 1.00 90.38 99 GLY A O 1
ATOM 776 N N . ASN A 1 100 ? 34.342 28.308 -29.199 1.00 93.62 100 ASN A N 1
ATOM 777 C CA . ASN A 1 100 ? 33.508 27.262 -29.804 1.00 93.62 100 ASN A CA 1
ATOM 778 C C . ASN A 1 100 ? 34.296 25.961 -29.996 1.00 93.62 100 ASN A C 1
ATOM 780 O O . ASN A 1 100 ? 35.486 26.018 -30.323 1.00 93.62 100 ASN A O 1
ATOM 784 N N . LEU A 1 101 ? 33.632 24.805 -29.890 1.00 94.44 101 LEU A N 1
ATOM 785 C CA . LEU A 1 101 ? 34.232 23.502 -30.201 1.00 94.44 101 LEU A CA 1
ATOM 786 C C . LEU A 1 101 ? 34.723 23.441 -31.654 1.00 94.44 101 LEU A C 1
ATOM 788 O O . LEU A 1 101 ? 34.057 23.899 -32.587 1.00 94.44 101 LEU A O 1
ATOM 792 N N . ARG A 1 102 ? 35.901 22.848 -31.857 1.00 93.38 102 ARG A N 1
ATOM 793 C CA . ARG A 1 102 ? 36.470 22.613 -33.187 1.00 93.38 102 ARG A CA 1
ATOM 794 C C . ARG A 1 102 ? 35.664 21.572 -33.959 1.00 93.38 102 ARG A C 1
ATOM 796 O O . ARG A 1 102 ? 35.079 20.648 -33.393 1.00 93.38 102 ARG A O 1
ATOM 803 N N . ARG A 1 103 ? 35.684 21.695 -35.290 1.00 92.00 103 ARG A N 1
ATOM 804 C CA . ARG A 1 103 ? 35.011 20.768 -36.210 1.00 92.00 103 ARG A CA 1
ATOM 805 C C . ARG A 1 103 ? 35.467 19.329 -35.935 1.00 92.00 103 ARG A C 1
ATOM 807 O O . ARG A 1 103 ? 36.652 19.035 -36.017 1.00 92.00 103 ARG A O 1
ATOM 814 N N . GLY A 1 104 ? 34.511 18.452 -35.628 1.00 89.19 104 GLY A N 1
ATOM 815 C CA . GLY A 1 104 ? 34.753 17.038 -35.310 1.00 89.19 104 GLY A CA 1
ATOM 816 C C . GLY A 1 104 ? 34.661 16.701 -33.819 1.00 89.19 104 GLY A C 1
ATOM 817 O O . GLY A 1 104 ? 34.364 15.556 -33.489 1.00 89.19 104 GLY A O 1
ATOM 818 N N . VAL A 1 105 ? 34.806 17.685 -32.924 1.00 92.56 105 VAL A N 1
ATOM 819 C CA . VAL A 1 105 ? 34.600 17.494 -31.482 1.00 92.56 105 VAL A CA 1
ATOM 820 C C . VAL A 1 105 ? 33.145 17.797 -31.137 1.00 92.56 105 VAL A C 1
ATOM 822 O O . VAL A 1 105 ? 32.632 18.871 -31.449 1.00 92.56 105 VAL A O 1
ATOM 825 N N . LYS A 1 106 ? 32.458 16.835 -30.518 1.00 94.25 106 LYS A N 1
ATOM 826 C CA . LYS A 1 106 ? 31.051 16.956 -30.119 1.00 94.25 106 LYS A CA 1
ATOM 827 C C . LYS A 1 106 ? 30.826 16.302 -28.764 1.00 94.25 106 LYS A C 1
ATOM 829 O O . LYS A 1 106 ? 31.400 15.247 -28.488 1.00 94.25 106 LYS A O 1
ATOM 834 N N . HIS A 1 107 ? 29.948 16.903 -27.966 1.00 93.62 107 HIS A N 1
ATOM 835 C CA . HIS A 1 107 ? 29.444 16.276 -26.752 1.00 93.62 107 HIS A CA 1
ATOM 836 C C . HIS A 1 107 ? 28.596 15.050 -27.082 1.00 93.62 107 HIS A C 1
ATOM 838 O O . HIS A 1 107 ? 27.837 15.044 -28.056 1.00 93.62 107 HIS A O 1
ATOM 844 N N . ALA A 1 108 ? 28.729 14.020 -26.254 1.00 93.31 108 ALA A N 1
ATOM 845 C CA . ALA A 1 108 ? 27.807 12.899 -26.259 1.00 93.31 108 ALA A CA 1
ATOM 846 C C . ALA A 1 108 ? 26.524 13.294 -25.514 1.00 93.31 108 ALA A C 1
ATOM 848 O O . ALA A 1 108 ? 26.557 14.120 -24.597 1.00 93.31 108 ALA A O 1
ATOM 849 N N . LYS A 1 109 ? 25.392 12.732 -25.937 1.00 93.31 109 LYS A N 1
ATOM 850 C CA . LYS A 1 109 ? 24.092 12.968 -25.305 1.00 93.31 109 LYS A CA 1
ATOM 851 C C . LYS A 1 109 ? 23.811 11.855 -24.292 1.00 93.31 109 LYS A C 1
ATOM 853 O O . LYS A 1 109 ? 24.094 10.704 -24.622 1.00 93.31 109 LYS A O 1
ATOM 858 N N . PRO A 1 110 ? 23.284 12.176 -23.098 1.00 93.62 110 PRO A N 1
ATOM 859 C CA . PRO A 1 110 ? 22.750 11.158 -22.203 1.00 93.62 110 PRO A CA 1
ATOM 860 C C . PRO A 1 110 ? 21.497 10.533 -22.823 1.00 93.62 110 PRO A C 1
ATOM 862 O O . PRO A 1 110 ? 20.875 11.122 -23.715 1.00 93.62 110 PRO A O 1
ATOM 865 N N . LEU A 1 111 ? 21.132 9.352 -22.343 1.00 93.62 111 LEU A N 1
ATOM 866 C CA . LEU A 1 111 ? 19.979 8.613 -22.833 1.00 93.62 111 LEU A CA 1
ATOM 867 C C . LEU A 1 111 ? 18.672 9.298 -22.420 1.00 93.62 111 LEU A C 1
ATOM 869 O O . LEU A 1 111 ? 18.479 9.713 -21.276 1.00 93.62 111 LEU A O 1
ATOM 873 N N . THR A 1 112 ? 17.719 9.355 -23.343 1.00 94.25 112 THR A N 1
ATOM 874 C CA . THR A 1 112 ? 16.320 9.662 -23.030 1.00 94.25 112 THR A CA 1
ATOM 875 C C . THR A 1 112 ? 15.637 8.473 -22.347 1.00 94.25 112 THR A C 1
ATOM 877 O O . THR A 1 112 ? 16.088 7.333 -22.450 1.00 94.25 112 THR A O 1
ATOM 880 N N . LYS A 1 113 ? 14.489 8.698 -21.688 1.00 89.38 113 LYS A N 1
ATOM 881 C CA . LYS A 1 113 ? 13.702 7.610 -21.066 1.00 89.38 113 LYS A CA 1
ATOM 882 C C . LYS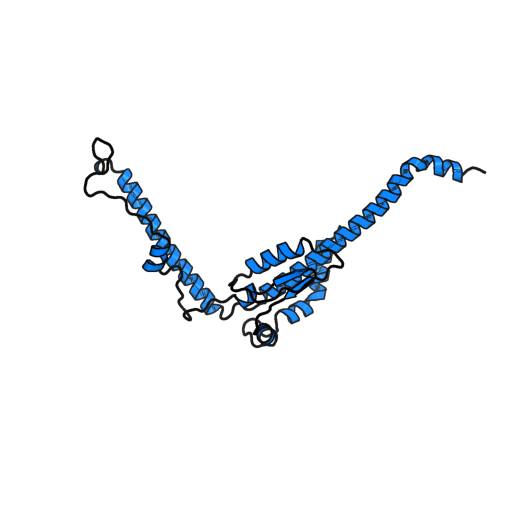 A 1 113 ? 13.369 6.482 -22.054 1.00 89.38 113 LYS A C 1
ATOM 884 O O . LYS A 1 113 ? 13.449 5.317 -21.684 1.00 89.38 113 LYS A O 1
ATOM 889 N N . ALA A 1 114 ? 13.030 6.835 -23.297 1.00 89.12 114 ALA A N 1
ATOM 890 C CA . ALA A 1 114 ? 12.721 5.868 -24.348 1.00 89.12 114 ALA A CA 1
ATOM 891 C C . ALA A 1 114 ? 13.963 5.079 -24.787 1.00 89.12 114 ALA A C 1
ATOM 893 O O . ALA A 1 114 ? 13.891 3.864 -24.926 1.00 89.12 114 ALA A O 1
ATOM 894 N N . GLU A 1 115 ? 15.113 5.739 -24.945 1.00 91.50 115 GLU A N 1
ATOM 895 C CA . GLU A 1 115 ? 16.369 5.067 -25.309 1.00 91.50 115 GLU A CA 1
ATOM 896 C C . GLU A 1 115 ? 16.880 4.156 -24.193 1.00 91.50 115 GLU A C 1
ATOM 898 O O . GLU A 1 115 ? 17.452 3.111 -24.480 1.00 91.50 115 GLU A O 1
ATOM 903 N N . ARG A 1 116 ? 16.657 4.503 -22.920 1.00 93.56 116 ARG A N 1
ATOM 904 C CA . ARG A 1 116 ? 16.985 3.608 -21.800 1.00 93.56 116 ARG A CA 1
ATOM 905 C C . ARG A 1 116 ? 16.198 2.305 -21.889 1.00 93.56 116 ARG A C 1
ATOM 907 O O . ARG A 1 116 ? 16.769 1.237 -21.705 1.00 93.56 116 ARG A O 1
ATOM 914 N N . ASP A 1 117 ? 14.916 2.386 -22.220 1.00 84.00 117 ASP A N 1
ATOM 915 C CA . ASP A 1 117 ? 14.075 1.204 -22.396 1.00 84.00 117 ASP A CA 1
ATOM 916 C C . ASP A 1 117 ? 14.447 0.414 -23.656 1.00 84.00 117 ASP A C 1
ATOM 918 O O . ASP A 1 117 ? 14.688 -0.782 -23.585 1.00 84.00 117 ASP A O 1
ATOM 922 N N . GLN A 1 118 ? 14.616 1.078 -24.797 1.00 88.06 118 GLN A N 1
ATOM 923 C CA . GLN A 1 118 ? 14.946 0.404 -26.058 1.00 88.06 118 GLN A CA 1
ATOM 924 C C . GLN A 1 118 ? 16.347 -0.222 -26.067 1.00 88.06 118 GLN A C 1
ATOM 926 O O . GLN A 1 118 ? 16.528 -1.306 -26.618 1.00 88.06 118 GLN A O 1
ATOM 931 N N . ASN A 1 119 ? 17.341 0.446 -25.472 1.00 89.75 119 ASN A N 1
ATOM 932 C CA . ASN A 1 119 ? 18.740 0.017 -25.548 1.00 89.75 119 ASN A CA 1
ATOM 933 C C . ASN A 1 119 ? 19.148 -0.900 -24.391 1.00 89.75 119 ASN A C 1
ATOM 935 O O . ASN A 1 119 ? 20.046 -1.722 -24.561 1.00 89.75 119 ASN A O 1
ATOM 939 N N . PHE A 1 120 ? 18.533 -0.737 -23.216 1.00 88.56 120 PHE A N 1
ATOM 940 C CA . PHE A 1 120 ? 18.919 -1.463 -22.002 1.00 88.56 120 PHE A CA 1
ATOM 941 C C . PHE A 1 120 ? 17.777 -2.262 -21.381 1.00 88.56 120 PHE A C 1
ATOM 943 O O . PHE A 1 120 ? 18.020 -2.959 -20.400 1.00 88.56 120 PHE A O 1
ATOM 950 N N . ASP A 1 121 ? 16.565 -2.184 -21.939 1.00 85.19 121 ASP A N 1
ATOM 951 C CA . ASP A 1 121 ? 15.385 -2.909 -21.465 1.00 85.19 121 ASP A CA 1
ATOM 952 C C . ASP A 1 121 ? 15.129 -2.677 -19.968 1.00 85.19 121 ASP A C 1
ATOM 954 O O . ASP A 1 121 ? 14.912 -3.600 -19.184 1.00 85.19 121 ASP A O 1
ATOM 958 N N . VAL A 1 122 ? 15.203 -1.412 -19.534 1.00 84.38 122 VAL A N 1
ATOM 959 C CA . VAL A 1 122 ? 15.097 -1.056 -18.106 1.00 84.38 122 VAL A CA 1
ATOM 960 C C . VAL A 1 122 ? 13.751 -1.433 -17.482 1.00 84.38 122 VAL A C 1
ATOM 962 O O . VAL A 1 122 ? 13.686 -1.604 -16.264 1.00 84.38 122 VAL A O 1
ATOM 965 N N . ASN A 1 123 ? 12.697 -1.620 -18.285 1.00 77.38 123 ASN A N 1
ATOM 966 C CA . ASN A 1 123 ? 11.396 -2.112 -17.821 1.00 77.38 123 ASN A CA 1
ATOM 967 C C . ASN A 1 123 ? 11.149 -3.604 -18.104 1.00 77.38 123 ASN A C 1
ATOM 969 O O . ASN A 1 123 ? 10.080 -4.123 -17.755 1.00 77.38 123 ASN A O 1
ATOM 973 N N . GLY A 1 124 ? 12.126 -4.303 -18.682 1.00 71.75 124 GLY A N 1
ATOM 974 C CA . GLY A 1 124 ? 12.009 -5.698 -19.079 1.00 71.75 124 GLY A CA 1
ATOM 975 C C . GLY A 1 124 ? 11.789 -6.682 -17.933 1.00 71.75 124 GLY A C 1
ATOM 976 O O . GLY A 1 124 ? 11.823 -6.349 -16.741 1.00 71.75 124 GLY A O 1
ATOM 977 N N . MET A 1 125 ? 11.519 -7.932 -18.314 1.00 74.00 125 MET A N 1
ATOM 978 C CA . MET A 1 125 ? 11.197 -9.037 -17.407 1.00 74.00 125 MET A CA 1
ATOM 979 C C . MET A 1 125 ? 11.889 -10.323 -17.879 1.00 74.00 125 MET A C 1
ATOM 981 O O . MET A 1 125 ? 11.892 -10.626 -19.070 1.00 74.00 125 MET A O 1
ATOM 985 N N . VAL A 1 126 ? 12.440 -11.101 -16.943 1.00 64.94 126 VAL A N 1
ATOM 986 C CA . VAL A 1 126 ? 13.167 -12.358 -17.217 1.00 64.94 126 VAL A CA 1
ATOM 987 C C . VAL A 1 126 ? 12.237 -13.563 -17.188 1.00 64.94 126 VAL A C 1
ATOM 989 O O . VAL A 1 126 ? 12.379 -14.466 -18.009 1.00 64.94 126 VAL A O 1
ATOM 992 N N . ALA A 1 127 ? 11.289 -13.596 -16.249 1.00 57.50 127 ALA A N 1
ATOM 993 C CA . ALA A 1 127 ? 10.450 -14.763 -16.003 1.00 57.50 127 ALA A CA 1
ATOM 994 C C . ALA A 1 127 ? 8.963 -14.424 -16.145 1.00 57.50 127 ALA A C 1
ATOM 996 O O . ALA A 1 127 ? 8.466 -13.519 -15.476 1.00 57.50 127 ALA A O 1
ATOM 997 N N . GLY A 1 128 ? 8.271 -15.184 -17.008 1.00 56.62 128 GLY A N 1
ATOM 998 C CA . GLY A 1 128 ? 6.866 -14.987 -17.374 1.00 56.62 128 GLY A CA 1
ATOM 999 C C . GLY A 1 128 ? 6.636 -13.614 -18.004 1.00 56.62 128 GLY A C 1
ATOM 1000 O O . GLY A 1 128 ? 6.467 -12.637 -17.284 1.00 56.62 128 GLY A O 1
ATOM 1001 N N . ARG A 1 129 ? 6.623 -13.509 -19.342 1.00 49.66 129 ARG A N 1
ATOM 1002 C CA . ARG A 1 129 ? 6.284 -12.237 -20.010 1.00 49.66 129 ARG A CA 1
ATOM 1003 C C . ARG A 1 129 ? 4.945 -11.726 -19.458 1.00 49.66 129 ARG A C 1
ATOM 1005 O O . ARG A 1 129 ? 3.927 -12.381 -19.651 1.00 49.66 129 ARG A O 1
ATOM 1012 N N . GLY A 1 130 ? 4.968 -10.594 -18.751 1.00 55.66 130 GLY A N 1
ATOM 1013 C CA . GLY A 1 130 ? 3.787 -9.978 -18.134 1.00 55.66 130 GLY A CA 1
ATOM 1014 C C . GLY A 1 130 ? 3.530 -10.327 -16.662 1.00 55.66 130 GLY A C 1
ATOM 1015 O O . GLY A 1 130 ? 2.554 -9.836 -16.101 1.00 55.66 130 GLY A O 1
ATOM 1016 N N . TYR A 1 131 ? 4.374 -11.129 -16.002 1.00 60.91 131 TYR A N 1
ATOM 1017 C CA . TYR A 1 131 ? 4.205 -11.412 -14.576 1.00 60.91 131 TYR A CA 1
ATOM 1018 C C . TYR A 1 131 ? 4.663 -10.224 -13.713 1.00 60.91 131 TYR A C 1
ATOM 1020 O O . TYR A 1 131 ? 5.860 -9.997 -13.507 1.00 60.91 131 TYR A O 1
ATOM 1028 N N . VAL A 1 132 ? 3.691 -9.485 -13.174 1.00 64.38 132 VAL A N 1
ATOM 1029 C CA . VAL A 1 132 ? 3.911 -8.439 -12.170 1.00 64.38 132 VAL A CA 1
ATOM 1030 C C . VAL A 1 132 ? 3.149 -8.818 -10.902 1.00 64.38 132 VAL A C 1
ATOM 1032 O O . VAL A 1 132 ? 1.946 -8.600 -10.778 1.00 64.38 132 VAL A O 1
ATOM 1035 N N . GLY A 1 133 ? 3.860 -9.443 -9.965 1.00 80.50 133 GLY A N 1
ATOM 1036 C CA . GLY A 1 133 ? 3.310 -9.780 -8.658 1.00 80.50 133 GLY A CA 1
ATOM 1037 C C . GLY A 1 133 ? 3.027 -8.536 -7.812 1.00 80.50 133 GLY A C 1
ATOM 1038 O O . GLY A 1 133 ? 3.778 -7.570 -7.887 1.00 80.50 133 GLY A O 1
ATOM 1039 N N . GLY A 1 13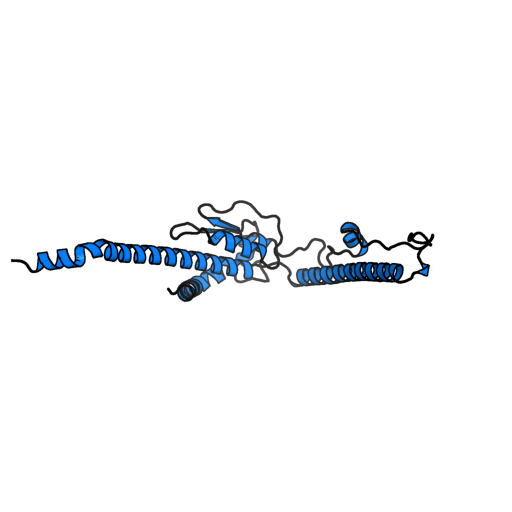4 ? 1.966 -8.556 -7.003 1.00 88.50 134 GLY A N 1
ATOM 1040 C CA . GLY A 1 134 ? 1.616 -7.477 -6.068 1.00 88.50 134 GLY A CA 1
ATOM 1041 C C . GLY A 1 134 ? 0.274 -6.783 -6.321 1.00 88.50 134 GLY A C 1
ATOM 1042 O O . GLY A 1 134 ? -0.119 -5.948 -5.513 1.00 88.50 134 GLY A O 1
ATOM 1043 N N . ARG A 1 135 ? -0.471 -7.137 -7.380 1.00 90.94 135 ARG A N 1
ATOM 1044 C CA . ARG A 1 135 ? -1.825 -6.587 -7.623 1.00 90.94 135 ARG A CA 1
ATOM 1045 C C . ARG A 1 135 ? -2.798 -6.909 -6.489 1.00 90.94 135 ARG A C 1
ATOM 1047 O O . ARG A 1 135 ? -3.565 -6.049 -6.073 1.00 90.94 135 ARG A O 1
ATOM 1054 N N . PHE A 1 136 ? -2.744 -8.136 -5.961 1.00 94.12 136 PHE A N 1
ATOM 1055 C CA . PHE A 1 136 ? -3.600 -8.536 -4.841 1.00 94.12 136 PHE A CA 1
ATOM 1056 C C . PHE A 1 136 ? -3.368 -7.660 -3.609 1.00 94.12 136 PHE A C 1
ATOM 1058 O O . PHE A 1 136 ? -4.313 -7.101 -3.062 1.00 94.12 136 PHE A O 1
ATOM 1065 N N . ARG A 1 137 ? -2.098 -7.484 -3.234 1.00 94.75 137 ARG A N 1
ATOM 1066 C CA . ARG A 1 137 ? -1.675 -6.635 -2.119 1.00 94.75 137 ARG A CA 1
ATOM 1067 C C . ARG A 1 137 ? -2.059 -5.162 -2.317 1.00 94.75 137 ARG A C 1
ATOM 1069 O O . ARG A 1 137 ? -2.511 -4.536 -1.367 1.00 94.75 137 ARG A O 1
ATOM 1076 N N . ALA A 1 138 ? -1.959 -4.645 -3.543 1.00 95.50 138 ALA A N 1
ATOM 1077 C CA . ALA A 1 138 ? -2.352 -3.274 -3.889 1.00 95.50 138 ALA A CA 1
ATOM 1078 C C . ALA A 1 138 ? -3.857 -2.992 -3.750 1.00 95.50 138 ALA A C 1
ATOM 1080 O O . ALA A 1 138 ? -4.257 -1.840 -3.633 1.00 95.50 138 ALA A O 1
ATOM 1081 N N . ASN A 1 139 ? -4.696 -4.030 -3.800 1.00 96.38 139 ASN A N 1
ATOM 1082 C CA . ASN A 1 139 ? -6.153 -3.892 -3.859 1.00 96.38 139 ASN A CA 1
ATOM 1083 C C . ASN A 1 139 ? -6.838 -3.832 -2.489 1.00 96.38 139 ASN A C 1
ATOM 1085 O O . ASN A 1 139 ? -8.067 -3.765 -2.437 1.00 96.38 139 ASN A O 1
ATOM 1089 N N . TRP A 1 140 ? -6.075 -3.841 -1.393 1.00 98.06 140 TRP A N 1
ATOM 1090 C CA . TRP A 1 140 ? -6.619 -3.561 -0.069 1.00 98.06 140 TRP A CA 1
ATOM 1091 C C . TRP A 1 140 ? -6.993 -2.086 0.050 1.00 98.06 140 TRP A C 1
ATOM 1093 O O . TRP A 1 140 ? -6.137 -1.205 0.027 1.00 98.06 140 TRP A O 1
ATOM 1103 N N . GLN A 1 141 ? -8.291 -1.834 0.175 1.00 98.25 141 GLN A N 1
ATOM 1104 C CA . GLN A 1 141 ? -8.884 -0.504 0.194 1.00 98.25 141 GLN A CA 1
ATOM 1105 C C . GLN A 1 141 ? -9.518 -0.241 1.554 1.00 98.25 141 GLN A C 1
ATOM 1107 O O . GLN A 1 141 ? -10.390 -0.995 1.989 1.00 98.25 141 GLN A O 1
ATOM 1112 N N . PHE A 1 142 ? -9.079 0.833 2.208 1.00 98.38 142 PHE A N 1
ATOM 1113 C CA . PHE A 1 142 ? -9.651 1.301 3.466 1.00 98.38 142 PHE A CA 1
ATOM 1114 C C . PHE A 1 142 ? -10.665 2.417 3.219 1.00 98.38 142 PHE A C 1
ATOM 1116 O O . PHE A 1 142 ? -10.400 3.338 2.444 1.00 98.38 142 PHE A O 1
ATOM 1123 N N . SER A 1 143 ? -11.806 2.365 3.901 1.00 98.12 143 SER A N 1
ATOM 1124 C CA . SER A 1 143 ? -12.819 3.420 3.843 1.00 98.12 143 SER A CA 1
ATOM 1125 C C . SER A 1 143 ? -13.634 3.515 5.135 1.00 98.12 143 SER A C 1
ATOM 1127 O O . SER A 1 143 ? -13.677 2.582 5.936 1.00 98.12 143 SER A O 1
ATOM 1129 N N . ILE A 1 144 ? -14.291 4.660 5.342 1.00 98.25 144 ILE A N 1
ATOM 1130 C CA . ILE 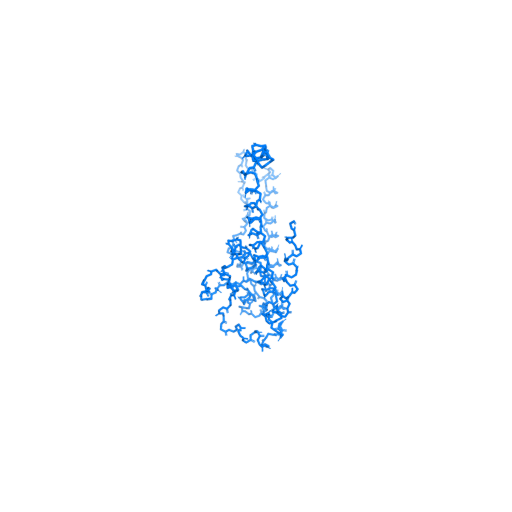A 1 144 ? -15.137 4.939 6.510 1.00 98.25 144 ILE A CA 1
ATOM 1131 C C . ILE A 1 144 ? -16.588 5.108 6.049 1.00 98.25 144 ILE A C 1
ATOM 1133 O O . ILE A 1 144 ? -16.861 5.766 5.045 1.00 98.25 144 ILE A O 1
ATOM 1137 N N . GLY A 1 145 ? -17.528 4.500 6.770 1.00 97.81 145 GLY A N 1
ATOM 1138 C CA . GLY A 1 145 ? -18.971 4.593 6.542 1.00 97.81 145 GLY A CA 1
ATOM 1139 C C . GLY A 1 145 ? -19.485 3.709 5.404 1.00 97.81 145 GLY A C 1
ATOM 1140 O O . GLY A 1 145 ? -20.432 2.952 5.606 1.00 97.81 145 GLY A O 1
ATOM 1141 N N . THR A 1 146 ? -18.846 3.745 4.233 1.00 97.50 146 THR A N 1
ATOM 1142 C CA . THR A 1 146 ? -19.214 2.923 3.064 1.00 97.50 146 THR A CA 1
ATOM 1143 C C . THR A 1 146 ? -18.011 2.146 2.542 1.00 97.50 146 THR A C 1
ATOM 1145 O O . THR A 1 146 ? -16.936 2.718 2.370 1.00 97.50 146 THR A O 1
ATOM 1148 N N . ALA A 1 147 ? -18.188 0.854 2.258 1.00 97.62 147 ALA A N 1
ATOM 1149 C CA . ALA A 1 147 ? -17.150 0.009 1.673 1.00 97.62 147 ALA A CA 1
ATOM 1150 C C . ALA A 1 147 ? -16.755 0.485 0.265 1.00 97.62 147 ALA A C 1
ATOM 1152 O O . ALA A 1 147 ? -17.625 0.730 -0.579 1.00 97.62 147 ALA A O 1
ATOM 1153 N N . ALA A 1 148 ? -15.448 0.569 0.005 1.00 96.94 148 ALA A N 1
ATOM 1154 C CA . ALA A 1 148 ? -14.923 0.879 -1.320 1.00 96.94 148 ALA A CA 1
ATOM 1155 C C . ALA A 1 148 ? -15.422 -0.131 -2.368 1.00 96.94 148 ALA A C 1
ATOM 1157 O O . ALA A 1 148 ? -15.504 -1.333 -2.111 1.00 96.94 148 ALA A O 1
ATOM 1158 N N . GLN A 1 149 ? -15.758 0.367 -3.556 1.00 96.25 149 GLN A N 1
ATOM 1159 C CA . GLN A 1 149 ? -16.271 -0.431 -4.668 1.00 96.25 149 GLN A CA 1
ATOM 1160 C C . GLN A 1 149 ? -15.221 -0.539 -5.772 1.00 96.25 149 GLN A C 1
ATOM 1162 O O . GLN A 1 149 ? -14.437 0.383 -5.981 1.00 96.25 149 GLN A O 1
ATOM 1167 N N . GLY A 1 150 ? -15.254 -1.643 -6.515 1.00 94.25 150 GLY A N 1
ATOM 1168 C CA . GLY A 1 150 ? -14.383 -1.852 -7.669 1.00 94.25 150 GLY A CA 1
ATOM 1169 C C . GLY A 1 150 ? -12.951 -2.261 -7.321 1.00 94.25 150 GLY A C 1
ATOM 1170 O O . GLY A 1 150 ? -12.554 -2.354 -6.156 1.00 94.25 150 GLY A O 1
ATOM 1171 N N . GLU A 1 151 ? -12.193 -2.552 -8.373 1.00 92.69 151 GLU A N 1
ATOM 1172 C CA . GLU A 1 151 ? -10.799 -2.990 -8.321 1.00 92.69 151 GLU A CA 1
ATOM 1173 C C . GLU A 1 151 ? -9.850 -1.823 -8.617 1.00 92.69 151 GLU A C 1
ATOM 1175 O O . GLU A 1 151 ? -10.190 -0.895 -9.351 1.00 92.69 151 GLU A O 1
ATOM 1180 N N . ILE A 1 152 ? -8.627 -1.910 -8.102 1.00 91.56 152 ILE A N 1
ATOM 1181 C CA . ILE A 1 152 ? -7.526 -1.009 -8.433 1.00 91.56 152 ILE A CA 1
ATOM 1182 C C . ILE A 1 152 ? -6.632 -1.699 -9.466 1.00 91.56 152 ILE A C 1
ATOM 1184 O O . ILE A 1 152 ? -6.131 -2.805 -9.237 1.00 91.56 152 ILE A O 1
ATOM 1188 N N . ASP A 1 153 ? -6.394 -1.036 -10.597 1.00 87.56 153 ASP A N 1
ATOM 1189 C CA . ASP A 1 153 ? -5.421 -1.479 -11.600 1.00 87.56 153 ASP A CA 1
ATOM 1190 C C . ASP A 1 153 ? -4.022 -0.917 -11.297 1.00 87.56 153 ASP A C 1
ATOM 1192 O O . ASP A 1 153 ? -3.483 -0.074 -12.008 1.00 87.56 153 ASP A O 1
ATOM 1196 N N . ASP A 1 154 ? -3.461 -1.346 -10.165 1.00 85.56 154 ASP A N 1
ATOM 1197 C CA . ASP A 1 154 ? -2.103 -1.008 -9.731 1.00 85.56 154 ASP A CA 1
ATOM 1198 C C . ASP A 1 154 ? -1.421 -2.247 -9.137 1.00 85.56 154 ASP A C 1
ATOM 1200 O O . ASP A 1 154 ? -2.056 -3.240 -8.764 1.00 85.56 154 ASP A O 1
ATOM 1204 N N . VAL A 1 155 ? -0.097 -2.184 -9.048 1.00 86.31 155 VAL A N 1
ATOM 1205 C CA . VAL A 1 155 ? 0.746 -3.220 -8.468 1.00 86.31 155 VAL A CA 1
ATOM 1206 C C . VAL A 1 155 ? 1.591 -2.618 -7.351 1.00 86.31 155 VAL A C 1
ATOM 1208 O O . VAL A 1 155 ? 2.297 -1.623 -7.532 1.00 86.31 155 VAL A O 1
ATOM 1211 N N . ASP A 1 156 ? 1.544 -3.268 -6.190 1.00 88.38 156 ASP A N 1
ATOM 1212 C CA . ASP A 1 156 ? 2.268 -2.870 -4.988 1.00 88.38 156 ASP A CA 1
ATOM 1213 C C . ASP A 1 156 ? 2.918 -4.098 -4.333 1.00 88.38 156 ASP A C 1
ATOM 1215 O O . ASP A 1 156 ? 2.397 -4.660 -3.366 1.00 88.38 156 ASP A O 1
ATOM 1219 N N . PRO A 1 157 ? 4.049 -4.577 -4.881 1.00 85.88 157 PRO A N 1
ATOM 1220 C CA . PRO A 1 157 ? 4.705 -5.772 -4.369 1.00 85.88 157 PRO A CA 1
ATOM 1221 C C . PRO A 1 157 ? 5.240 -5.585 -2.949 1.00 85.88 157 PRO A C 1
ATOM 1223 O O . PRO A 1 157 ? 5.310 -6.547 -2.199 1.00 85.88 157 PRO A O 1
ATOM 1226 N N . THR A 1 158 ? 5.619 -4.372 -2.551 1.00 88.31 158 THR A N 1
ATOM 1227 C CA . THR A 1 158 ? 6.089 -4.082 -1.188 1.00 88.31 158 THR A CA 1
ATOM 1228 C C . THR A 1 158 ? 4.932 -3.878 -0.214 1.00 88.31 158 THR A C 1
ATOM 1230 O O . THR A 1 158 ? 5.124 -4.047 0.983 1.00 88.31 158 THR A O 1
ATOM 1233 N N . GLY A 1 159 ? 3.735 -3.542 -0.706 1.00 92.69 159 GLY A N 1
ATOM 1234 C CA . GLY A 1 159 ? 2.593 -3.147 0.122 1.00 92.69 159 GLY A CA 1
ATOM 1235 C C . GLY A 1 159 ? 2.680 -1.709 0.628 1.00 92.69 159 GLY A C 1
ATOM 1236 O O . GLY A 1 159 ? 1.805 -1.266 1.366 1.00 92.69 159 GLY A O 1
ATOM 1237 N N . SER A 1 160 ? 3.725 -0.966 0.254 1.00 95.62 160 SER A N 1
ATOM 1238 C CA . SER A 1 160 ? 3.979 0.367 0.800 1.00 95.62 160 SER A CA 1
ATOM 1239 C C . SER A 1 160 ? 2.910 1.375 0.394 1.00 95.62 160 SER A C 1
ATOM 1241 O O . SER A 1 160 ? 2.538 2.212 1.210 1.00 95.62 160 SER A O 1
ATOM 1243 N N . LYS A 1 161 ? 2.383 1.294 -0.836 1.00 95.69 161 LYS A N 1
ATOM 1244 C CA . LYS A 1 161 ? 1.322 2.205 -1.288 1.00 95.69 161 LYS A CA 1
ATOM 1245 C C . LYS A 1 161 ? 0.021 1.915 -0.542 1.00 95.69 161 LYS A C 1
ATOM 1247 O O . LYS A 1 161 ? -0.612 2.847 -0.051 1.00 95.69 161 LYS A O 1
ATOM 1252 N N . ALA A 1 162 ? -0.341 0.639 -0.414 1.00 97.06 162 ALA A N 1
ATOM 1253 C CA . ALA A 1 162 ? -1.528 0.211 0.319 1.00 97.06 162 ALA A CA 1
ATOM 1254 C C . ALA A 1 162 ? -1.438 0.606 1.805 1.00 97.06 162 ALA A C 1
ATOM 1256 O O . ALA A 1 162 ? -2.374 1.191 2.347 1.00 97.06 162 ALA A O 1
ATOM 1257 N N . ILE A 1 163 ? -0.285 0.389 2.449 1.00 98.25 163 ILE A N 1
ATOM 1258 C CA . ILE A 1 163 ? -0.039 0.795 3.843 1.00 98.25 163 ILE A CA 1
ATOM 1259 C C . ILE A 1 163 ? -0.128 2.317 4.004 1.00 98.25 163 ILE A C 1
ATOM 1261 O O . ILE A 1 163 ? -0.756 2.797 4.949 1.00 98.25 163 ILE A O 1
ATOM 1265 N N . SER A 1 164 ? 0.456 3.098 3.090 1.00 98.19 164 SER A N 1
ATOM 1266 C CA . SER A 1 164 ? 0.333 4.561 3.122 1.00 98.19 164 SER A CA 1
ATOM 1267 C C . SER A 1 164 ? -1.118 5.023 2.963 1.00 98.19 164 SER A C 1
ATOM 1269 O O . SER A 1 164 ? -1.548 5.915 3.694 1.00 98.19 164 SER A O 1
ATOM 1271 N N . ALA A 1 165 ? -1.887 4.403 2.064 1.00 97.56 165 ALA A N 1
ATOM 1272 C CA . ALA A 1 165 ? -3.298 4.724 1.861 1.00 97.56 165 ALA A CA 1
ATOM 1273 C C . ALA A 1 165 ? -4.141 4.429 3.112 1.00 97.56 165 ALA A C 1
ATOM 1275 O O . ALA A 1 165 ? -4.915 5.280 3.546 1.00 97.56 165 ALA A O 1
ATOM 1276 N N . VAL A 1 166 ? -3.935 3.268 3.743 1.00 98.12 166 VAL A N 1
ATOM 1277 C CA . VAL A 1 166 ? -4.558 2.922 5.030 1.00 98.12 166 VAL A CA 1
ATOM 1278 C C . VAL A 1 166 ? -4.166 3.925 6.107 1.00 98.12 166 VAL A C 1
ATOM 1280 O O . VAL A 1 166 ? -5.038 4.437 6.799 1.00 98.12 166 VAL A O 1
ATOM 1283 N N . THR A 1 167 ? -2.872 4.232 6.239 1.00 98.12 167 THR A N 1
ATOM 1284 C CA . THR A 1 167 ? -2.362 5.157 7.262 1.00 98.12 167 THR A CA 1
ATOM 1285 C C . THR A 1 167 ? -3.041 6.517 7.153 1.00 98.12 167 THR A C 1
ATOM 1287 O O . THR A 1 167 ? -3.455 7.071 8.165 1.00 98.12 167 THR A O 1
ATOM 1290 N N . ALA A 1 168 ? -3.209 7.034 5.934 1.00 98.00 168 ALA A N 1
ATOM 1291 C CA . ALA A 1 168 ? -3.944 8.272 5.694 1.00 98.00 168 ALA A CA 1
ATOM 1292 C C . ALA A 1 168 ? -5.447 8.125 5.993 1.00 98.00 168 ALA A C 1
ATO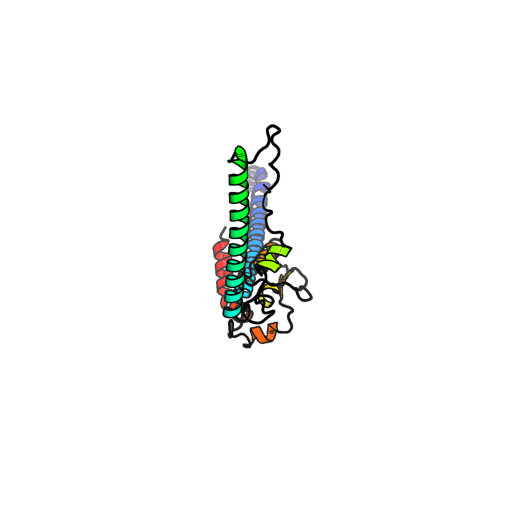M 1294 O O . ALA A 1 168 ? -6.045 9.021 6.587 1.00 98.00 168 ALA A O 1
ATOM 1295 N N . GLY A 1 169 ? -6.048 6.994 5.615 1.00 97.62 169 GLY A N 1
ATOM 1296 C CA . GLY A 1 169 ? -7.468 6.711 5.810 1.00 97.62 169 GLY A CA 1
ATOM 1297 C C . GLY A 1 169 ? -7.886 6.552 7.272 1.00 97.62 169 GLY A C 1
ATOM 1298 O O . GLY A 1 169 ? -8.995 6.946 7.620 1.00 97.62 169 GLY A O 1
ATOM 1299 N N . VAL A 1 170 ? -7.012 6.033 8.142 1.00 97.69 170 VAL A N 1
ATOM 1300 C CA . VAL A 1 170 ? -7.318 5.866 9.575 1.00 97.69 170 VAL A CA 1
ATOM 1301 C C . VAL A 1 170 ? -7.220 7.169 10.369 1.00 97.69 170 VAL A C 1
ATOM 1303 O O . VAL A 1 170 ? -7.897 7.292 11.378 1.00 97.69 170 VAL A O 1
ATOM 1306 N N . GLN A 1 171 ? -6.433 8.164 9.940 1.00 96.44 171 GLN A N 1
ATOM 1307 C CA . GLN A 1 171 ? -6.279 9.434 10.676 1.00 96.44 171 GLN A CA 1
ATOM 1308 C C . GLN A 1 171 ? -7.605 10.153 11.005 1.00 96.44 171 GLN A C 1
ATOM 1310 O O . GLN A 1 171 ? -7.751 10.631 12.133 1.00 96.44 171 GLN A O 1
ATOM 1315 N N . PRO A 1 172 ? -8.581 10.262 10.080 1.00 97.31 172 PRO A N 1
ATOM 1316 C CA . PRO A 1 172 ? -9.868 10.883 10.388 1.00 97.31 172 PRO A CA 1
ATOM 1317 C C . PRO A 1 172 ? -10.839 9.978 11.160 1.00 97.31 172 PRO A C 1
ATOM 1319 O O . PRO A 1 172 ? -11.887 10.473 11.560 1.00 97.31 172 PRO A O 1
ATOM 1322 N N . LEU A 1 173 ? -10.529 8.692 11.367 1.00 97.31 173 LEU A N 1
ATOM 1323 C CA . LEU A 1 173 ? -11.437 7.729 11.994 1.00 97.31 173 LEU A CA 1
ATOM 1324 C C . LEU A 1 173 ? -11.728 8.099 13.452 1.00 97.31 173 LEU A C 1
ATOM 1326 O O . LEU A 1 173 ? -10.804 8.381 14.222 1.00 97.31 173 LEU A O 1
ATOM 1330 N N . LYS A 1 174 ? -13.005 8.062 13.831 1.00 96.81 174 LYS A N 1
ATOM 1331 C CA . LYS A 1 174 ? -13.487 8.341 15.186 1.00 96.81 174 LYS A CA 1
ATOM 1332 C C . LYS A 1 174 ? -14.153 7.134 15.811 1.00 96.81 174 LYS A C 1
ATOM 1334 O O . LYS A 1 174 ? -14.706 6.277 15.123 1.00 96.81 174 LYS A O 1
ATOM 1339 N N . LEU A 1 175 ? -14.102 7.052 17.138 1.00 93.50 175 LEU A N 1
ATOM 1340 C CA . LEU A 1 175 ? -14.812 6.007 17.860 1.00 93.50 175 LEU A CA 1
ATOM 1341 C C . LEU A 1 175 ? -16.318 6.100 17.556 1.00 93.50 175 LEU A C 1
ATOM 1343 O O . LEU A 1 175 ? -16.938 7.143 17.749 1.00 93.50 175 LEU A O 1
ATOM 1347 N N . GLY A 1 176 ? -16.898 4.996 17.080 1.00 94.00 176 GLY A N 1
ATOM 1348 C CA . GLY A 1 176 ? -18.289 4.928 16.613 1.00 94.00 176 GLY A CA 1
ATOM 1349 C C . GLY A 1 176 ? -18.439 4.922 15.089 1.00 94.00 176 GLY A C 1
ATOM 1350 O O . GLY A 1 176 ? -19.476 4.484 14.592 1.00 94.00 176 GLY A O 1
ATOM 1351 N N . ASP A 1 177 ? -17.404 5.313 14.342 1.00 97.50 177 ASP A N 1
ATOM 1352 C CA . ASP A 1 177 ? -17.385 5.152 12.890 1.00 97.50 177 ASP A CA 1
ATOM 1353 C C . ASP A 1 177 ? -17.276 3.676 12.496 1.00 97.50 177 ASP A C 1
ATOM 1355 O O . ASP A 1 177 ? -16.577 2.882 13.130 1.00 97.50 177 ASP A O 1
ATOM 1359 N N . THR A 1 178 ? -17.905 3.309 11.379 1.00 97.75 178 THR A N 1
ATOM 1360 C CA . THR A 1 178 ? -17.725 1.984 10.771 1.00 97.75 178 THR A CA 1
ATOM 1361 C C . THR A 1 178 ? -16.576 2.026 9.770 1.00 97.75 178 THR A C 1
ATOM 1363 O O . THR A 1 178 ? -16.680 2.700 8.745 1.00 97.75 178 THR A O 1
ATOM 1366 N N . ALA A 1 179 ? -15.494 1.305 10.053 1.00 97.44 179 ALA A N 1
ATOM 1367 C CA . ALA A 1 179 ? -14.356 1.171 9.152 1.00 97.44 179 ALA A CA 1
ATOM 1368 C C . ALA A 1 179 ? -14.468 -0.097 8.294 1.00 97.44 179 ALA A C 1
ATOM 1370 O O . ALA A 1 179 ? -14.888 -1.152 8.770 1.00 97.44 179 ALA A O 1
ATOM 1371 N N . TYR A 1 180 ? -14.042 -0.000 7.038 1.00 98.19 180 TYR A N 1
ATOM 1372 C CA . TYR A 1 180 ? -13.990 -1.108 6.092 1.00 98.19 180 TYR A CA 1
ATOM 1373 C C . TYR A 1 180 ? -12.566 -1.282 5.586 1.00 98.19 180 TYR A C 1
ATOM 1375 O O . TYR A 1 180 ? -11.892 -0.307 5.263 1.00 98.19 180 TYR A O 1
ATOM 1383 N N . LEU A 1 181 ? -12.146 -2.536 5.464 1.00 98.12 181 LEU A N 1
ATOM 1384 C CA . LEU A 1 181 ? -10.961 -2.937 4.722 1.00 98.12 181 LEU A CA 1
ATOM 1385 C C . LEU A 1 181 ? -11.391 -4.025 3.742 1.00 98.12 181 LEU A C 1
ATOM 1387 O O . LEU A 1 181 ? -11.790 -5.112 4.161 1.00 98.12 181 LEU A O 1
ATOM 1391 N N . VAL A 1 182 ? -11.353 -3.725 2.447 1.00 98.06 182 VAL A N 1
ATOM 1392 C CA . VAL A 1 182 ? -11.893 -4.613 1.410 1.00 98.06 182 VAL A CA 1
ATOM 1393 C C . VAL A 1 182 ? -10.863 -4.927 0.343 1.00 98.06 182 VAL A C 1
ATOM 1395 O O . VAL A 1 182 ? -9.984 -4.121 0.049 1.00 98.06 182 VAL A O 1
ATOM 1398 N N . ASN A 1 183 ? -11.004 -6.105 -0.256 1.00 97.56 183 ASN A N 1
ATOM 1399 C CA . ASN A 1 183 ? -10.306 -6.488 -1.469 1.00 97.56 183 ASN A CA 1
ATOM 1400 C C . ASN A 1 183 ? -11.342 -7.051 -2.443 1.00 97.56 183 ASN A C 1
ATOM 1402 O O . ASN A 1 183 ? -11.886 -8.131 -2.221 1.00 97.56 183 ASN A O 1
ATOM 1406 N N . ASN A 1 184 ? -11.644 -6.291 -3.492 1.00 95.81 184 ASN A N 1
ATOM 1407 C CA . ASN A 1 184 ? -12.753 -6.582 -4.404 1.00 95.81 184 ASN A CA 1
ATOM 1408 C C . ASN A 1 184 ? -12.356 -7.493 -5.574 1.00 95.81 184 ASN A C 1
ATOM 1410 O O . ASN A 1 184 ? -13.149 -7.710 -6.486 1.00 95.81 184 ASN A O 1
ATOM 1414 N N . LEU A 1 185 ? -11.133 -8.026 -5.564 1.00 92.88 185 LEU A N 1
ATOM 1415 C CA . LEU A 1 185 ? -10.662 -8.921 -6.611 1.00 92.88 185 LEU A CA 1
ATOM 1416 C C . LEU A 1 185 ? -11.432 -10.252 -6.575 1.00 92.88 185 LEU A C 1
ATOM 1418 O O . LEU A 1 185 ? -11.505 -10.871 -5.511 1.00 92.88 185 LEU A O 1
ATOM 1422 N N . PRO A 1 186 ? -11.919 -10.775 -7.719 1.00 88.19 186 PRO A N 1
ATOM 1423 C CA . PRO A 1 186 ? -12.694 -12.022 -7.771 1.00 88.19 186 PRO A CA 1
ATOM 1424 C C . PRO A 1 186 ? -11.982 -13.235 -7.155 1.00 88.19 186 PRO A C 1
ATOM 1426 O O . PRO A 1 186 ? -12.618 -14.174 -6.683 1.00 88.19 186 PRO A O 1
ATOM 1429 N N . TYR A 1 187 ? -10.648 -13.217 -7.144 1.00 88.81 187 TYR A N 1
ATOM 1430 C CA . TYR A 1 187 ? -9.811 -14.280 -6.595 1.00 88.81 187 TYR A CA 1
ATOM 1431 C C . TYR A 1 187 ? -9.394 -14.061 -5.127 1.00 88.81 187 TYR A C 1
ATOM 1433 O O . TYR A 1 187 ? -8.645 -14.877 -4.590 1.00 88.81 187 TYR A O 1
ATOM 1441 N N . ALA A 1 188 ? -9.885 -13.016 -4.449 1.00 93.19 188 ALA A N 1
ATOM 1442 C CA . ALA A 1 188 ? -9.572 -12.751 -3.042 1.00 93.19 188 ALA A CA 1
ATOM 1443 C C . ALA A 1 188 ? -10.017 -13.890 -2.116 1.00 93.19 188 ALA A C 1
ATOM 1445 O O . ALA A 1 188 ? -9.242 -14.349 -1.278 1.00 93.19 188 ALA A O 1
ATOM 1446 N N . VAL A 1 189 ? -11.238 -14.395 -2.313 1.00 92.56 189 VAL A N 1
ATOM 1447 C CA . VAL A 1 189 ? -11.782 -15.513 -1.531 1.00 92.56 189 VAL A CA 1
ATOM 1448 C C . VAL A 1 189 ? -10.955 -16.790 -1.750 1.00 92.56 189 VAL A C 1
ATOM 1450 O O . VAL A 1 189 ? -10.462 -17.331 -0.764 1.00 92.56 189 VAL A O 1
ATOM 1453 N N . PRO A 1 190 ? -10.699 -17.263 -2.986 1.00 89.88 190 PRO A N 1
ATOM 1454 C CA . PRO A 1 190 ? -9.793 -18.393 -3.201 1.00 89.88 190 PRO A CA 1
ATOM 1455 C C . PRO A 1 190 ? -8.434 -18.253 -2.499 1.00 89.88 190 PRO A C 1
ATOM 1457 O O . PRO A 1 190 ? -7.988 -19.198 -1.845 1.00 89.88 190 PRO A O 1
ATOM 1460 N N . LEU A 1 191 ? -7.783 -17.086 -2.597 1.00 93.25 191 LEU A N 1
ATOM 1461 C CA . LEU A 1 191 ? -6.487 -16.853 -1.950 1.00 93.25 191 LEU A CA 1
ATOM 1462 C C . LEU A 1 191 ? -6.579 -16.952 -0.429 1.00 93.25 191 LEU A C 1
ATOM 1464 O O . LEU A 1 191 ? -5.719 -17.587 0.178 1.00 93.25 191 LEU A O 1
ATOM 1468 N N . GLU A 1 192 ? -7.629 -16.381 0.160 1.00 95.94 192 GLU A N 1
ATOM 1469 C CA . GLU A 1 192 ? -7.916 -16.488 1.586 1.00 95.94 192 GLU A CA 1
ATOM 1470 C C . GLU A 1 192 ? -8.057 -17.971 1.962 1.00 95.94 192 GLU A C 1
ATOM 1472 O O . GLU A 1 192 ? -7.378 -18.431 2.868 1.00 95.94 192 GLU A O 1
ATOM 1477 N N . TYR A 1 193 ? -8.846 -18.778 1.241 1.00 95.50 193 TYR A N 1
ATOM 1478 C CA . TYR A 1 193 ? -9.161 -20.187 1.564 1.00 95.50 193 TYR A CA 1
ATOM 1479 C C . TYR A 1 193 ? -8.213 -21.247 0.963 1.00 95.50 193 TYR A C 1
ATOM 1481 O O . TYR A 1 193 ? -8.639 -22.362 0.677 1.00 95.50 193 TYR A O 1
ATOM 1489 N N . GLY A 1 194 ? -6.916 -20.945 0.843 1.00 88.06 194 GLY A N 1
ATOM 1490 C CA . GLY A 1 194 ? -5.883 -21.972 0.622 1.00 88.06 194 GLY A CA 1
ATOM 1491 C C . GLY A 1 194 ? -5.406 -22.153 -0.821 1.00 88.06 194 GLY A C 1
ATOM 1492 O O . GLY A 1 194 ? -4.570 -23.016 -1.075 1.00 88.06 194 GLY A O 1
ATOM 1493 N N . HIS A 1 195 ? -5.847 -21.314 -1.764 1.00 86.00 195 HIS A N 1
ATOM 1494 C CA . HIS A 1 195 ? -5.292 -21.295 -3.128 1.00 86.00 195 HIS A CA 1
ATOM 1495 C C . HIS A 1 195 ? -4.006 -20.456 -3.251 1.00 86.00 195 HIS A C 1
ATOM 1497 O O . HIS A 1 195 ? -3.468 -20.296 -4.346 1.00 86.00 195 HIS A O 1
ATOM 1503 N N . SER A 1 196 ? -3.506 -19.908 -2.141 1.00 89.31 196 SER A N 1
ATOM 1504 C CA . SER A 1 196 ? -2.228 -19.199 -2.075 1.00 89.31 196 SER A CA 1
ATOM 1505 C C . SER A 1 196 ? -1.126 -20.121 -1.557 1.00 89.31 196 SER A C 1
ATOM 1507 O O . SER A 1 196 ? -1.209 -20.606 -0.432 1.00 89.31 196 SER A O 1
ATOM 1509 N N . SER A 1 197 ? -0.049 -20.305 -2.325 1.00 87.19 197 SER A N 1
ATOM 1510 C CA . SER A 1 197 ? 1.154 -20.998 -1.836 1.00 87.19 197 SER A CA 1
ATOM 1511 C C . SER A 1 197 ? 1.942 -20.169 -0.814 1.00 87.19 197 SER A C 1
ATOM 1513 O O . SER A 1 197 ? 2.613 -20.734 0.043 1.00 87.19 197 SER A O 1
ATOM 1515 N N . GLN A 1 198 ? 1.853 -18.836 -0.876 1.00 88.94 198 GLN A N 1
ATOM 1516 C CA . GLN A 1 198 ? 2.555 -17.934 0.046 1.00 88.94 198 GLN A CA 1
ATOM 1517 C C . GLN A 1 198 ? 1.803 -17.718 1.361 1.00 88.94 198 GLN A C 1
ATOM 1519 O O . GLN A 1 198 ? 2.416 -17.428 2.383 1.00 88.94 198 GLN A O 1
ATOM 1524 N N . ALA A 1 199 ? 0.476 -17.825 1.334 1.00 92.12 199 ALA A N 1
ATOM 1525 C CA . ALA A 1 199 ? -0.371 -17.606 2.498 1.00 92.12 199 ALA A CA 1
ATOM 1526 C C . ALA A 1 199 ? -1.479 -18.678 2.572 1.00 92.12 199 ALA A C 1
ATOM 1528 O O . ALA A 1 199 ? -2.666 -18.357 2.511 1.00 92.12 199 ALA A O 1
ATOM 1529 N N . PRO A 1 200 ? -1.101 -19.966 2.700 1.00 93.69 200 PRO A N 1
ATOM 1530 C CA . PRO A 1 200 ? -2.038 -21.093 2.648 1.00 93.69 200 PRO A CA 1
ATOM 1531 C C . PRO A 1 200 ? -3.053 -21.086 3.797 1.00 93.69 200 PRO A C 1
ATOM 1533 O O . PRO A 1 200 ? -4.161 -21.593 3.655 1.00 93.69 200 PRO A O 1
ATOM 1536 N N . ALA A 1 201 ? -2.693 -20.483 4.932 1.00 95.44 201 ALA A N 1
ATOM 1537 C CA . ALA A 1 201 ? -3.561 -20.373 6.099 1.00 95.44 201 ALA A CA 1
ATOM 1538 C C . ALA A 1 201 ? -4.588 -19.228 6.006 1.00 95.44 201 ALA A C 1
ATOM 1540 O O . ALA A 1 201 ? -5.448 -19.131 6.878 1.00 95.44 201 ALA A O 1
ATOM 1541 N N . GLY A 1 202 ? -4.542 -18.378 4.977 1.00 95.75 202 GLY A N 1
ATOM 1542 C CA . GLY A 1 202 ? -5.331 -17.146 4.933 1.00 95.75 202 GLY A CA 1
ATOM 1543 C C . GLY A 1 202 ? -4.578 -15.935 5.489 1.00 95.75 202 GLY A C 1
ATOM 1544 O O . GLY A 1 202 ? -3.632 -16.062 6.264 1.00 95.75 202 GLY A O 1
ATOM 1545 N N . MET A 1 203 ? -4.989 -14.744 5.070 1.00 97.38 203 MET A N 1
ATOM 1546 C CA . MET A 1 203 ? -4.436 -13.463 5.506 1.00 97.38 203 MET A CA 1
ATOM 1547 C C . MET A 1 203 ? -5.352 -12.827 6.545 1.00 97.38 203 MET A C 1
ATOM 1549 O O . MET A 1 203 ? -4.899 -12.373 7.599 1.00 97.38 203 MET A O 1
ATOM 1553 N N . VAL A 1 204 ? -6.654 -12.826 6.251 1.00 97.50 204 VAL A N 1
ATOM 1554 C CA . VAL A 1 204 ? -7.683 -12.205 7.081 1.00 97.50 204 VAL A CA 1
ATOM 1555 C C . VAL A 1 204 ? -7.921 -13.060 8.314 1.00 97.50 204 VAL A C 1
ATOM 1557 O O . VAL A 1 204 ? -7.819 -12.551 9.425 1.00 97.50 204 VAL A O 1
ATOM 1560 N N . ARG A 1 205 ? -8.144 -14.371 8.164 1.00 96.50 205 ARG A N 1
ATOM 1561 C CA . ARG A 1 205 ? -8.426 -15.233 9.325 1.00 96.50 205 ARG A CA 1
ATOM 1562 C C . ARG A 1 205 ? -7.262 -15.361 10.300 1.00 96.50 205 ARG A C 1
ATOM 1564 O O . ARG A 1 205 ? -7.486 -15.396 11.504 1.00 96.50 205 ARG A O 1
ATOM 1571 N N . VAL A 1 206 ? -6.029 -15.387 9.790 1.00 97.31 206 VAL A N 1
ATOM 1572 C CA . VAL A 1 206 ? -4.828 -15.396 10.636 1.00 97.31 206 VAL A CA 1
ATOM 1573 C C . VAL A 1 206 ? -4.757 -14.095 11.426 1.00 97.31 206 VAL A C 1
ATOM 1575 O O . VAL A 1 206 ? -4.538 -14.119 12.630 1.00 97.31 206 VAL A O 1
ATOM 1578 N N . THR A 1 207 ? -5.023 -12.962 10.777 1.00 97.62 207 THR A N 1
ATOM 1579 C CA . THR A 1 207 ? -5.051 -11.665 11.460 1.00 97.62 207 THR A CA 1
ATOM 1580 C C . THR A 1 207 ? -6.200 -11.561 12.474 1.00 97.62 207 THR A C 1
ATOM 1582 O O . THR A 1 207 ? -6.002 -11.021 13.556 1.00 97.62 207 THR A O 1
ATOM 1585 N N . ILE A 1 208 ? -7.376 -12.129 12.187 1.00 95.06 208 ILE A N 1
ATOM 1586 C CA . ILE A 1 208 ? -8.493 -12.202 13.147 1.00 95.06 208 ILE A CA 1
ATOM 1587 C C . ILE A 1 208 ? -8.116 -13.052 14.365 1.00 95.06 208 ILE A C 1
ATOM 1589 O O . ILE A 1 208 ? -8.431 -12.674 15.490 1.00 95.06 208 ILE A O 1
ATOM 1593 N N . ALA A 1 209 ? -7.408 -14.167 14.174 1.00 96.81 209 ALA A N 1
ATOM 1594 C CA . ALA A 1 209 ? -6.910 -14.968 15.292 1.00 96.81 209 ALA A CA 1
ATOM 1595 C C . ALA A 1 209 ? -5.913 -14.187 16.177 1.00 96.81 209 ALA A C 1
ATOM 1597 O O . ALA A 1 209 ? -5.821 -14.443 17.374 1.00 96.81 209 ALA A O 1
ATOM 1598 N N . GLU A 1 210 ? -5.211 -13.201 15.608 1.00 96.38 210 GLU A N 1
ATOM 1599 C CA . GLU A 1 210 ? -4.306 -12.282 16.315 1.00 96.38 210 GLU A CA 1
ATOM 1600 C C . GLU A 1 210 ? -5.026 -11.051 16.917 1.00 96.38 210 GLU A C 1
ATOM 1602 O O . GLU A 1 210 ? -4.382 -10.236 17.578 1.00 96.38 210 GLU A O 1
ATOM 1607 N N . PHE A 1 211 ? -6.345 -10.893 16.726 1.00 95.12 211 PHE A N 1
ATOM 1608 C CA . PHE A 1 211 ? -7.075 -9.658 17.058 1.00 95.12 211 PHE A CA 1
ATOM 1609 C C . PHE A 1 211 ? -6.881 -9.208 18.509 1.00 95.12 211 PHE A C 1
ATOM 1611 O O . PHE A 1 211 ? -6.593 -8.039 18.753 1.00 95.12 211 PHE A O 1
ATOM 1618 N N . GLN A 1 212 ? -6.966 -10.129 19.472 1.00 97.00 212 GLN A N 1
ATOM 1619 C CA . GLN A 1 212 ? -6.803 -9.795 20.889 1.00 97.00 212 GLN A CA 1
ATOM 1620 C C . GLN A 1 212 ? -5.422 -9.186 21.186 1.00 97.00 212 GLN A C 1
ATOM 1622 O O . GLN A 1 212 ? -5.326 -8.171 21.871 1.00 97.00 212 GLN A O 1
ATOM 1627 N N . GLN A 1 213 ? -4.359 -9.754 20.612 1.00 96.56 213 GLN A N 1
ATOM 1628 C CA . GLN A 1 213 ? -2.994 -9.246 20.783 1.00 96.56 213 GLN A CA 1
ATOM 1629 C C . GLN A 1 213 ? -2.827 -7.860 20.152 1.00 96.56 213 GLN A C 1
ATOM 1631 O O . GLN A 1 213 ? -2.109 -7.016 20.683 1.00 96.56 213 GLN A O 1
ATOM 1636 N N . ILE A 1 214 ? -3.505 -7.610 19.029 1.00 95.69 214 ILE A N 1
ATOM 1637 C CA . ILE A 1 214 ? -3.497 -6.306 18.356 1.00 95.69 214 ILE A CA 1
ATOM 1638 C C . ILE A 1 214 ? -4.176 -5.248 19.229 1.00 95.69 214 ILE A C 1
ATOM 1640 O O . ILE A 1 214 ? -3.638 -4.155 19.395 1.00 95.69 214 ILE A O 1
ATOM 1644 N N . VAL A 1 215 ? -5.324 -5.576 19.827 1.00 95.62 215 VAL A N 1
ATOM 1645 C CA . VAL A 1 215 ? -6.027 -4.675 20.751 1.00 95.62 215 VAL A CA 1
ATOM 1646 C C . VAL A 1 215 ? -5.155 -4.353 21.963 1.00 95.62 215 VAL A C 1
ATOM 1648 O O . VAL A 1 215 ? -4.990 -3.184 22.304 1.00 95.62 215 VAL A O 1
ATOM 1651 N N . GLU A 1 216 ? -4.550 -5.361 22.587 1.00 95.69 216 GLU A N 1
ATOM 1652 C CA . GLU A 1 216 ? -3.662 -5.171 23.740 1.00 95.69 216 GLU A CA 1
ATOM 1653 C C . GLU A 1 216 ? -2.446 -4.304 23.397 1.00 95.69 216 GLU A C 1
ATOM 1655 O O . GLU A 1 216 ? -2.113 -3.384 24.147 1.00 95.69 216 GLU A O 1
ATOM 1660 N N . ALA A 1 217 ? -1.822 -4.535 22.238 1.00 93.31 217 ALA A N 1
ATOM 1661 C CA . ALA A 1 217 ? -0.710 -3.721 21.758 1.00 93.31 217 ALA A CA 1
ATOM 1662 C C . ALA A 1 217 ? -1.130 -2.263 21.507 1.00 93.31 217 ALA A C 1
ATOM 1664 O O . ALA A 1 217 ? -0.407 -1.340 21.885 1.00 93.31 217 ALA A O 1
ATOM 1665 N N . ALA A 1 218 ? -2.309 -2.043 20.919 1.00 93.88 218 ALA A N 1
ATOM 1666 C CA . ALA A 1 218 ? -2.841 -0.710 20.666 1.00 93.88 218 ALA A CA 1
ATOM 1667 C C . ALA A 1 218 ? -3.147 0.048 21.965 1.00 93.88 218 ALA A C 1
ATOM 1669 O O . ALA A 1 218 ? -2.817 1.228 22.074 1.00 93.88 218 ALA A O 1
ATOM 1670 N N . VAL A 1 219 ? -3.732 -0.619 22.962 1.00 93.06 219 VAL A N 1
ATOM 1671 C CA . VAL A 1 219 ? -3.980 -0.028 24.285 1.00 93.06 219 VAL A CA 1
ATOM 1672 C C . VAL A 1 219 ? -2.660 0.275 24.997 1.00 93.06 219 VAL A C 1
ATOM 1674 O O . VAL A 1 219 ? -2.483 1.374 25.515 1.00 93.06 219 VAL A O 1
ATOM 1677 N N . GLY A 1 220 ? -1.706 -0.661 24.981 1.00 90.81 220 GLY A N 1
ATOM 1678 C CA . GLY A 1 220 ? -0.392 -0.485 25.603 1.00 90.81 220 GLY A CA 1
ATOM 1679 C C . GLY A 1 220 ? 0.428 0.656 24.992 1.00 90.81 220 GLY A C 1
ATOM 1680 O O . GLY A 1 220 ? 1.101 1.383 25.716 1.00 90.81 220 GLY A O 1
ATOM 1681 N N . ALA A 1 221 ? 0.340 0.858 23.675 1.00 86.31 221 ALA A N 1
ATOM 1682 C CA . ALA A 1 221 ? 1.042 1.936 22.976 1.00 86.31 221 ALA A CA 1
ATOM 1683 C C . ALA A 1 221 ? 0.419 3.331 23.183 1.00 86.31 221 ALA A C 1
ATOM 1685 O O . ALA A 1 221 ? 1.079 4.326 22.896 1.00 86.31 221 ALA A O 1
ATOM 1686 N N . ASN A 1 222 ? -0.829 3.407 23.658 1.00 81.31 222 ASN A N 1
ATOM 1687 C CA . ASN A 1 222 ? -1.582 4.651 23.855 1.00 81.31 222 ASN A CA 1
ATOM 1688 C C . ASN A 1 222 ? -1.889 4.920 25.341 1.00 81.31 222 ASN A C 1
ATOM 1690 O O . ASN A 1 222 ? -2.898 5.548 25.663 1.00 81.31 222 ASN A O 1
ATOM 1694 N N . GLN A 1 223 ? -1.046 4.433 26.256 1.00 62.75 223 GLN A N 1
ATOM 1695 C CA . GLN A 1 223 ? -1.164 4.768 27.676 1.00 62.75 223 GLN A CA 1
ATOM 1696 C C . GLN A 1 223 ? -0.920 6.274 27.877 1.00 62.75 223 GLN A C 1
ATOM 1698 O O . GLN A 1 223 ? 0.125 6.791 27.479 1.00 62.75 223 GLN A O 1
ATOM 1703 N N . VAL A 1 224 ? -1.914 6.957 28.458 1.00 52.25 224 VAL A N 1
ATOM 1704 C CA . VAL A 1 224 ? -1.905 8.391 28.804 1.00 52.25 224 VAL A CA 1
ATOM 1705 C C . VAL A 1 224 ? -1.551 8.570 30.273 1.00 52.25 224 VAL A C 1
ATOM 1707 O O . VAL A 1 224 ? -2.103 7.802 31.094 1.00 52.25 224 VAL A O 1
#

Radius of gyration: 30.64 Å; chains: 1; bounding box: 69×54×97 Å